Protein AF-A0A4Y2DM38-F1 (afdb_monomer_lite)

Foldseek 3Di:
DDDDDDDDDDDDPPVVVVVVVVVVVVVVVVPPDQQKDKDKDFAACVVQWRADPQGTAGAQGWTFDLVQQWIWGHHHRMIMIMHGHDDDCPPPPPQWDFAAADDHPPRRHRPDIDGDPPPPVDPPPDDDDDDDDDDDDDDDDPPDDDDPPDDDDDDDDDPDPPPDDDDDDDDDPDDDPDDPPDDPPDDDDDDDDDDDDD

Structure (mmCIF, N/CA/C/O backbone):
data_AF-A0A4Y2DM38-F1
#
_entry.id   AF-A0A4Y2DM38-F1
#
loop_
_atom_site.group_PDB
_atom_site.id
_atom_site.type_symbol
_atom_site.label_atom_id
_atom_site.label_alt_id
_atom_site.label_comp_id
_atom_site.label_asym_id
_atom_site.label_entity_id
_atom_site.label_seq_id
_atom_site.pdbx_PDB_ins_code
_atom_site.Cartn_x
_atom_site.Cartn_y
_atom_site.Cartn_z
_atom_site.occupancy
_atom_site.B_iso_or_equiv
_atom_site.auth_seq_id
_atom_site.auth_comp_id
_atom_site.auth_asym_id
_atom_site.auth_atom_id
_atom_site.pdbx_PDB_model_num
ATOM 1 N N . MET A 1 1 ? 13.442 -64.629 -51.679 1.00 47.56 1 MET A N 1
ATOM 2 C CA . MET A 1 1 ? 14.276 -63.441 -51.396 1.00 47.56 1 MET A CA 1
ATOM 3 C C . MET A 1 1 ? 13.342 -62.247 -51.357 1.00 47.56 1 MET A C 1
ATOM 5 O O . MET A 1 1 ? 12.700 -61.986 -52.360 1.00 47.56 1 MET A O 1
ATOM 9 N N . GLY A 1 2 ? 13.168 -61.612 -50.205 1.00 47.94 2 GLY A N 1
ATOM 10 C CA . GLY A 1 2 ? 12.227 -60.503 -50.046 1.00 47.94 2 GLY A CA 1
ATOM 11 C C . GLY A 1 2 ? 12.225 -60.057 -48.596 1.00 47.94 2 GLY A C 1
ATOM 12 O O . GLY A 1 2 ? 11.632 -60.712 -47.747 1.00 47.94 2 GLY A O 1
ATOM 13 N N . SER A 1 3 ? 13.020 -59.029 -48.335 1.00 53.09 3 SER A N 1
ATOM 14 C CA . SER A 1 3 ? 13.429 -58.524 -47.031 1.00 53.09 3 SER A CA 1
ATOM 15 C C . SER A 1 3 ? 12.256 -58.013 -46.191 1.00 53.09 3 SER A C 1
ATOM 17 O O . SER A 1 3 ? 11.428 -57.246 -46.673 1.00 53.09 3 SER A O 1
ATOM 19 N N . GLY A 1 4 ? 12.225 -58.407 -44.916 1.00 49.88 4 GLY A N 1
ATOM 20 C CA . GLY A 1 4 ? 11.349 -57.816 -43.908 1.00 49.88 4 GLY A CA 1
ATOM 21 C C . GLY A 1 4 ? 11.873 -56.451 -43.465 1.00 49.88 4 GLY A C 1
ATOM 22 O O . GLY A 1 4 ? 13.021 -56.336 -43.036 1.00 49.88 4 GLY A O 1
ATOM 23 N N . ALA A 1 5 ? 11.028 -55.426 -43.561 1.00 53.59 5 ALA A N 1
ATOM 24 C CA . ALA A 1 5 ? 11.284 -54.106 -43.002 1.00 53.59 5 ALA A CA 1
ATOM 25 C C . ALA A 1 5 ? 10.907 -54.102 -41.511 1.00 53.59 5 ALA A C 1
ATOM 27 O O . ALA A 1 5 ? 9.747 -54.294 -41.147 1.00 53.59 5 ALA A O 1
ATOM 28 N N . ARG A 1 6 ? 11.906 -53.910 -40.645 1.00 53.25 6 ARG A N 1
ATOM 29 C CA . ARG A 1 6 ? 11.734 -53.612 -39.218 1.00 53.25 6 ARG A CA 1
ATOM 30 C C . ARG A 1 6 ? 11.470 -52.113 -39.075 1.00 53.25 6 ARG A C 1
ATOM 32 O O . ARG A 1 6 ? 12.347 -51.318 -39.388 1.00 53.25 6 ARG A O 1
ATOM 39 N N . GLY A 1 7 ? 10.275 -51.748 -38.616 1.00 53.69 7 GLY A N 1
ATOM 40 C CA . GLY A 1 7 ? 9.963 -50.390 -38.175 1.00 53.69 7 GLY A CA 1
ATOM 41 C C . GLY A 1 7 ? 10.560 -50.137 -36.792 1.00 53.69 7 GLY A C 1
ATOM 42 O O . GLY A 1 7 ? 10.249 -50.852 -35.840 1.00 53.69 7 GLY A O 1
ATOM 43 N N . GLU A 1 8 ? 11.442 -49.149 -36.702 1.00 52.78 8 GLU A N 1
ATOM 44 C CA . GLU A 1 8 ? 12.061 -48.685 -35.463 1.00 52.78 8 GLU A CA 1
ATOM 45 C C . GLU A 1 8 ? 11.090 -47.778 -34.692 1.00 52.78 8 GLU A C 1
ATOM 47 O O . GLU A 1 8 ? 10.598 -46.772 -35.205 1.00 52.78 8 GLU A O 1
ATOM 52 N N . GLY A 1 9 ? 10.800 -48.156 -33.445 1.00 56.97 9 GLY A N 1
ATOM 53 C CA . GLY A 1 9 ? 9.948 -47.406 -32.529 1.00 56.97 9 GLY A CA 1
ATOM 54 C C . GLY A 1 9 ? 10.673 -46.204 -31.928 1.00 56.97 9 GLY A C 1
ATOM 55 O O . GLY A 1 9 ? 11.462 -46.349 -30.997 1.00 56.97 9 GLY A O 1
ATOM 56 N N . HIS A 1 10 ? 10.345 -45.008 -32.410 1.00 55.59 10 HIS A N 1
ATOM 57 C CA . HIS A 1 10 ? 10.673 -43.739 -31.761 1.00 55.59 10 HIS A CA 1
ATOM 58 C C . HIS A 1 10 ? 9.518 -43.318 -30.843 1.00 55.59 10 HIS A C 1
ATOM 60 O O . HIS A 1 10 ? 8.599 -42.632 -31.273 1.00 55.59 10 HIS A O 1
ATOM 66 N N . SER A 1 11 ? 9.533 -43.738 -29.575 1.00 56.84 11 SER A N 1
ATOM 67 C CA . SER A 1 11 ? 8.564 -43.245 -28.579 1.00 56.84 11 SER A CA 1
ATOM 68 C C . SER A 1 11 ? 9.113 -43.327 -27.149 1.00 56.84 11 SER A C 1
ATOM 70 O O . SER A 1 11 ? 8.482 -43.894 -26.262 1.00 56.84 11 SER A O 1
ATOM 72 N N . GLY A 1 12 ? 10.325 -42.808 -26.921 1.00 55.28 12 GLY A N 1
ATOM 73 C CA . GLY A 1 12 ? 10.972 -42.841 -25.596 1.00 55.28 12 GLY A CA 1
ATOM 74 C C . GLY A 1 12 ? 11.586 -41.522 -25.116 1.00 55.28 12 GLY A C 1
ATOM 75 O O . GLY A 1 12 ? 11.862 -41.377 -23.929 1.00 55.28 12 GLY A O 1
ATOM 76 N N . THR A 1 13 ? 11.792 -40.542 -25.996 1.00 56.22 13 THR A N 1
ATOM 77 C CA . THR A 1 13 ? 12.525 -39.304 -25.669 1.00 56.22 13 THR A CA 1
ATOM 78 C C . THR A 1 13 ? 11.635 -38.131 -25.260 1.00 56.22 13 THR A C 1
ATOM 80 O O . THR A 1 13 ? 12.105 -37.236 -24.564 1.00 56.22 13 THR A O 1
ATOM 83 N N . VAL A 1 14 ? 10.342 -38.145 -25.599 1.00 57.03 14 VAL A N 1
ATOM 84 C CA . VAL A 1 14 ? 9.439 -37.003 -25.342 1.00 57.03 14 VAL A CA 1
ATOM 85 C C . VAL A 1 14 ? 9.050 -36.886 -23.858 1.00 57.03 14 VAL A C 1
ATOM 87 O O . VAL A 1 14 ? 8.882 -35.788 -23.336 1.00 57.03 14 VAL A O 1
ATOM 90 N N . MET A 1 15 ? 8.985 -38.008 -23.132 1.00 57.75 15 MET A N 1
ATOM 91 C CA . MET A 1 15 ? 8.491 -38.037 -21.746 1.00 57.75 15 MET A CA 1
ATOM 92 C C . MET A 1 15 ? 9.518 -37.535 -20.711 1.00 57.75 15 MET A C 1
ATOM 94 O O . MET A 1 15 ? 9.141 -37.101 -19.626 1.00 57.75 15 MET A O 1
AT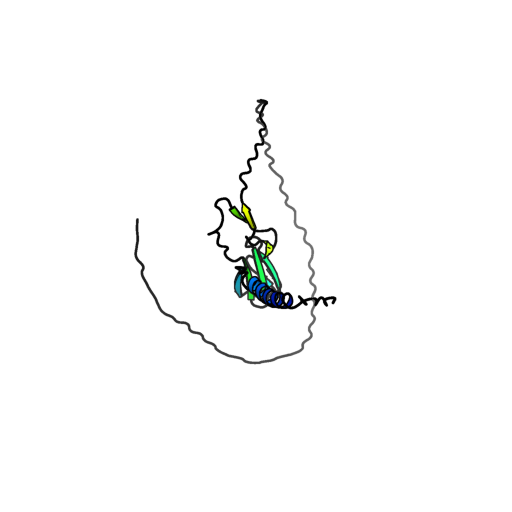OM 98 N N . ARG A 1 16 ? 10.819 -37.532 -21.041 1.00 59.41 16 ARG A N 1
ATOM 99 C CA . ARG A 1 16 ? 11.876 -37.036 -20.135 1.00 59.41 16 ARG A CA 1
ATOM 100 C C . ARG A 1 16 ? 12.027 -35.514 -20.152 1.00 59.41 16 ARG A C 1
ATOM 102 O O . ARG A 1 16 ? 12.409 -34.943 -19.137 1.00 59.41 16 ARG A O 1
ATOM 109 N N . ALA A 1 17 ? 11.694 -34.860 -21.264 1.00 61.81 17 ALA A N 1
ATOM 110 C CA . ALA A 1 17 ? 11.764 -33.403 -21.371 1.00 61.81 17 ALA A CA 1
ATOM 111 C C . ALA A 1 17 ? 10.683 -32.705 -20.522 1.00 61.81 17 ALA A C 1
ATOM 113 O O . ALA A 1 17 ? 10.952 -31.683 -19.894 1.00 61.81 17 ALA A O 1
ATOM 114 N N . TYR A 1 18 ? 9.486 -33.295 -20.432 1.00 70.06 18 TYR A N 1
ATOM 115 C CA . TYR A 1 18 ? 8.371 -32.730 -19.665 1.00 70.06 18 TYR A CA 1
ATOM 116 C C . TYR A 1 18 ? 8.641 -32.680 -18.156 1.00 70.06 18 TYR A C 1
ATOM 118 O O . TYR A 1 18 ? 8.313 -31.690 -17.512 1.00 70.06 18 TYR A O 1
ATOM 126 N N . SER A 1 19 ? 9.298 -33.707 -17.602 1.00 72.75 19 SER A N 1
ATOM 127 C CA . SER A 1 19 ? 9.603 -33.772 -16.165 1.00 72.75 19 SER A CA 1
ATOM 128 C C . SER A 1 19 ? 10.598 -32.703 -15.702 1.00 72.75 19 SER A C 1
ATOM 130 O O . SER A 1 19 ? 10.602 -32.358 -14.523 1.00 72.75 19 SER A O 1
ATOM 132 N N . LEU A 1 20 ? 11.455 -32.199 -16.595 1.00 74.00 20 LEU A N 1
ATOM 133 C CA . LEU A 1 20 ? 12.379 -31.110 -16.273 1.00 74.00 20 LEU A CA 1
ATOM 134 C C . LEU A 1 20 ? 11.668 -29.753 -16.354 1.00 74.00 20 LEU A C 1
ATOM 136 O O . LEU A 1 20 ? 11.805 -28.944 -15.440 1.00 74.00 20 LEU A O 1
ATOM 140 N N . LEU A 1 21 ? 10.827 -29.550 -17.374 1.00 77.81 21 LEU A N 1
ATOM 141 C CA . LEU A 1 21 ? 10.015 -28.337 -17.545 1.00 77.81 21 LEU A CA 1
ATOM 142 C C . LEU A 1 21 ? 9.072 -28.078 -16.361 1.00 77.81 21 LEU A C 1
ATOM 144 O O . LEU A 1 21 ? 8.928 -26.938 -15.921 1.00 77.81 21 LEU A O 1
ATOM 148 N N . THR A 1 22 ? 8.469 -29.129 -15.799 1.00 84.88 22 THR A N 1
ATOM 149 C CA . THR A 1 22 ? 7.569 -29.000 -14.641 1.00 84.88 22 THR A CA 1
ATOM 150 C C . THR A 1 22 ? 8.274 -28.545 -13.367 1.00 84.88 22 THR A C 1
ATOM 152 O O . THR A 1 22 ? 7.614 -28.008 -12.487 1.00 84.88 22 THR A O 1
ATOM 155 N N . ILE A 1 23 ? 9.589 -28.755 -13.246 1.00 82.94 23 ILE A N 1
ATOM 156 C CA . ILE A 1 23 ? 10.364 -28.344 -12.065 1.00 82.94 23 ILE A CA 1
ATOM 157 C C . ILE A 1 23 ? 10.941 -26.941 -12.271 1.00 82.94 23 ILE A C 1
ATOM 159 O O . ILE A 1 23 ? 10.953 -26.142 -11.340 1.00 82.94 23 ILE A O 1
ATOM 163 N N . THR A 1 24 ? 11.379 -26.600 -13.485 1.00 84.62 24 THR A N 1
ATOM 164 C CA . THR A 1 24 ? 12.014 -25.302 -13.760 1.00 84.62 24 THR A CA 1
ATOM 165 C C . THR A 1 24 ? 11.035 -24.132 -13.734 1.00 84.62 24 THR A C 1
ATOM 167 O O . THR A 1 24 ? 11.398 -23.057 -13.272 1.00 84.62 24 THR A O 1
ATOM 170 N N . ILE A 1 25 ? 9.795 -24.324 -14.197 1.00 85.25 25 ILE A N 1
ATOM 171 C CA . ILE A 1 25 ? 8.774 -23.264 -14.222 1.00 85.25 25 ILE A CA 1
ATOM 172 C C . ILE A 1 25 ? 8.425 -22.756 -12.806 1.00 85.25 25 ILE A C 1
ATOM 174 O O . ILE A 1 25 ? 8.556 -21.556 -12.578 1.00 85.25 25 ILE A O 1
ATOM 178 N N . PRO A 1 26 ? 8.038 -23.596 -11.823 1.00 82.69 26 PRO A N 1
ATOM 179 C CA . PRO A 1 26 ? 7.751 -23.109 -10.472 1.00 82.69 26 PRO A CA 1
ATOM 180 C C . PRO A 1 26 ? 8.995 -22.536 -9.784 1.00 82.69 26 PRO A C 1
ATOM 182 O O . PRO A 1 26 ? 8.878 -21.556 -9.052 1.00 82.69 26 PRO A O 1
ATOM 185 N N . LEU A 1 27 ? 10.188 -23.083 -10.060 1.00 82.25 27 LEU A N 1
ATOM 186 C CA . LEU A 1 27 ? 11.441 -22.525 -9.545 1.00 82.25 27 LEU A CA 1
ATOM 187 C C . LEU A 1 27 ? 11.694 -21.102 -10.068 1.00 82.25 27 LEU A C 1
ATOM 189 O O . LEU A 1 27 ? 12.191 -20.268 -9.321 1.00 82.25 27 LEU A O 1
ATOM 193 N N . LEU A 1 28 ? 11.317 -20.812 -11.319 1.00 82.31 28 LEU A N 1
ATOM 194 C CA . LEU A 1 28 ? 11.407 -19.478 -11.914 1.00 82.31 28 LEU A CA 1
ATOM 195 C C . LEU A 1 28 ? 10.416 -18.499 -11.262 1.00 82.31 28 LEU A C 1
ATOM 197 O O . LEU A 1 28 ? 10.804 -17.388 -10.907 1.00 82.31 28 LEU A O 1
ATOM 201 N N . TYR A 1 29 ? 9.169 -18.918 -11.025 1.00 78.31 29 TYR A N 1
ATOM 202 C CA . TYR A 1 29 ? 8.165 -18.075 -10.358 1.00 78.31 29 TYR A CA 1
ATOM 203 C C . TYR A 1 29 ? 8.547 -17.710 -8.917 1.00 78.31 29 TYR A C 1
ATOM 205 O O . TYR A 1 29 ? 8.238 -16.610 -8.469 1.00 78.31 29 TYR A O 1
ATOM 213 N N . LEU A 1 30 ? 9.276 -18.582 -8.213 1.00 71.69 30 LEU A N 1
ATOM 214 C CA . LEU A 1 30 ? 9.784 -18.306 -6.862 1.00 71.69 30 LEU A CA 1
ATOM 215 C C . LEU A 1 30 ? 10.861 -17.208 -6.818 1.00 71.69 30 LEU A C 1
ATOM 217 O O . LEU A 1 30 ? 11.185 -16.722 -5.738 1.00 71.69 30 LEU A O 1
ATOM 221 N N . THR A 1 31 ? 11.427 -16.816 -7.964 1.00 65.00 31 THR A N 1
ATOM 222 C CA . THR A 1 31 ? 12.464 -15.772 -8.031 1.00 65.00 31 THR A CA 1
ATOM 223 C C . THR A 1 31 ? 11.932 -14.375 -8.337 1.00 65.00 31 THR A C 1
ATOM 225 O O . THR A 1 31 ? 12.702 -13.418 -8.269 1.00 65.00 31 THR A O 1
ATOM 228 N N . LEU A 1 32 ? 10.632 -14.226 -8.617 1.00 62.94 32 LEU A N 1
ATOM 229 C CA . LEU A 1 32 ? 10.007 -12.914 -8.774 1.00 62.94 32 LEU A CA 1
ATOM 230 C C . LEU A 1 32 ? 9.908 -12.243 -7.400 1.00 62.94 32 LEU A C 1
ATOM 232 O O . LEU A 1 32 ? 8.961 -12.454 -6.646 1.00 62.94 32 LEU A O 1
ATOM 236 N N . ARG A 1 33 ? 10.927 -11.451 -7.058 1.00 59.22 33 ARG A N 1
ATOM 237 C CA . ARG A 1 33 ? 10.915 -10.611 -5.863 1.00 59.22 33 ARG A CA 1
ATOM 238 C C . ARG A 1 33 ? 10.024 -9.408 -6.130 1.00 59.22 33 ARG A C 1
ATOM 240 O O . ARG A 1 33 ? 10.430 -8.468 -6.803 1.00 59.22 33 ARG A O 1
ATOM 247 N N . THR A 1 34 ? 8.808 -9.434 -5.600 1.00 64.12 34 THR A N 1
ATOM 248 C CA . THR A 1 34 ? 8.069 -8.195 -5.372 1.00 64.12 34 THR A CA 1
ATOM 249 C C . THR A 1 34 ? 8.693 -7.543 -4.147 1.00 64.12 34 THR A C 1
ATOM 251 O O . THR A 1 34 ? 8.473 -8.000 -3.024 1.00 64.12 34 THR A O 1
ATOM 254 N N . GLU A 1 35 ? 9.527 -6.529 -4.361 1.00 75.00 35 GLU A N 1
ATOM 255 C CA . GLU A 1 35 ? 9.951 -5.635 -3.286 1.00 75.00 35 GLU A CA 1
ATOM 256 C C . GLU A 1 35 ? 8.656 -5.022 -2.724 1.00 75.00 35 GLU A C 1
ATOM 258 O O . GLU A 1 35 ? 7.940 -4.309 -3.425 1.00 75.00 35 GLU A O 1
ATOM 263 N N . ALA A 1 36 ? 8.295 -5.379 -1.496 1.00 89.38 36 ALA A N 1
ATOM 264 C CA . ALA A 1 36 ? 7.152 -4.857 -0.757 1.00 89.38 36 ALA A CA 1
ATOM 265 C C . ALA A 1 36 ? 7.607 -4.661 0.686 1.00 89.38 36 ALA A C 1
ATOM 267 O O . ALA A 1 36 ? 8.380 -5.476 1.198 1.00 89.38 36 ALA A O 1
ATOM 268 N N . TYR A 1 37 ? 7.151 -3.595 1.336 1.00 93.00 37 TYR A N 1
ATOM 269 C CA . TYR A 1 37 ? 7.386 -3.417 2.766 1.00 93.00 37 TYR A CA 1
ATOM 270 C C . TYR A 1 37 ? 6.111 -3.680 3.550 1.00 93.00 37 TYR A C 1
ATOM 272 O O . TYR A 1 37 ? 4.997 -3.480 3.062 1.00 93.00 37 TYR A O 1
ATOM 280 N N . GLU A 1 38 ? 6.305 -4.113 4.789 1.00 95.44 38 GLU A N 1
ATOM 281 C CA . GLU A 1 38 ? 5.252 -4.237 5.781 1.00 95.44 38 GLU A CA 1
ATOM 282 C C . GLU A 1 38 ? 5.694 -3.495 7.043 1.00 95.44 38 GLU A C 1
ATOM 284 O O . GLU A 1 38 ? 6.790 -3.725 7.555 1.00 95.44 38 GLU A O 1
ATOM 289 N N . ALA A 1 39 ? 4.841 -2.604 7.534 1.00 95.94 39 ALA A N 1
ATOM 290 C CA . ALA A 1 39 ? 5.008 -1.917 8.806 1.00 95.94 39 ALA A CA 1
ATOM 291 C C . ALA A 1 39 ? 3.811 -2.228 9.708 1.00 95.94 39 ALA A C 1
ATOM 293 O O . ALA A 1 39 ? 2.702 -2.478 9.235 1.00 95.94 39 ALA A O 1
ATOM 294 N N . ARG A 1 40 ? 4.027 -2.228 11.022 1.00 97.62 40 ARG A N 1
ATOM 295 C CA . ARG A 1 40 ? 2.978 -2.471 12.018 1.00 97.62 40 ARG A CA 1
ATOM 296 C C . ARG A 1 40 ? 3.052 -1.406 13.095 1.00 97.62 40 ARG A C 1
ATOM 298 O O . ARG A 1 40 ? 4.149 -0.992 13.464 1.00 97.62 40 ARG A O 1
ATOM 305 N N . GLY A 1 41 ? 1.895 -1.001 13.594 1.00 97.31 41 GLY A N 1
ATOM 306 C CA . GLY A 1 41 ? 1.776 -0.060 14.700 1.00 97.31 41 GLY A CA 1
ATOM 307 C C . GLY A 1 41 ? 0.630 -0.447 15.622 1.00 97.31 41 GLY A C 1
ATOM 308 O O . GLY A 1 41 ? -0.251 -1.220 15.243 1.00 97.31 41 GLY A O 1
ATOM 309 N N . TYR A 1 42 ? 0.671 0.082 16.839 1.00 98.00 42 TYR A N 1
ATOM 310 C CA . TYR A 1 42 ? -0.427 -0.015 17.795 1.00 98.00 42 TYR A CA 1
ATOM 311 C C . TYR A 1 42 ? -1.347 1.191 17.627 1.00 98.00 42 TYR A C 1
ATOM 313 O O . TYR A 1 42 ? -0.880 2.281 17.299 1.00 98.00 42 TYR A O 1
ATOM 321 N N . THR A 1 43 ? -2.640 0.988 17.837 1.00 97.50 43 THR A N 1
ATOM 322 C CA . THR A 1 43 ? -3.637 2.062 17.833 1.00 97.50 43 THR A CA 1
ATOM 323 C C . THR A 1 43 ? -4.743 1.725 18.824 1.00 97.50 43 THR A C 1
ATOM 325 O O . THR A 1 43 ? -4.970 0.547 19.106 1.00 97.50 43 THR A O 1
ATOM 328 N N . ASP A 1 44 ? -5.377 2.744 19.396 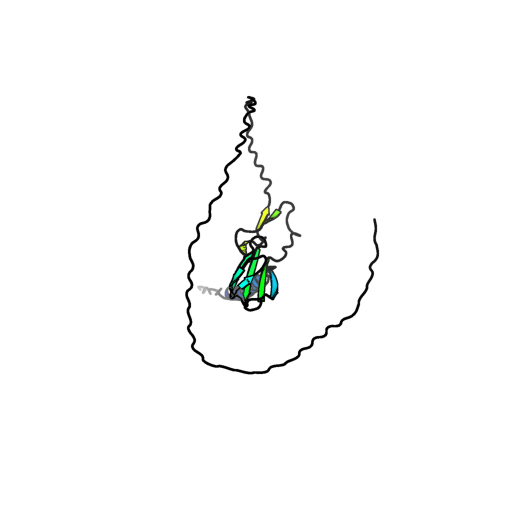1.00 97.88 44 ASP A N 1
ATOM 329 C CA . ASP A 1 44 ? -6.533 2.550 20.267 1.00 97.88 44 ASP A CA 1
ATOM 330 C C . ASP A 1 44 ? -7.750 2.253 19.392 1.00 97.88 44 ASP A C 1
ATOM 332 O O . ASP A 1 44 ? -8.117 3.065 18.551 1.00 97.88 44 ASP A O 1
ATOM 336 N N . THR A 1 45 ? -8.333 1.070 19.571 1.00 98.12 45 THR A N 1
ATOM 337 C CA . THR A 1 45 ? -9.519 0.609 18.840 1.00 98.12 45 THR A CA 1
ATOM 338 C C . THR A 1 45 ? -10.724 0.441 19.760 1.00 98.12 45 THR A C 1
ATOM 340 O O . THR A 1 45 ? -11.651 -0.305 19.437 1.00 98.12 45 THR A O 1
ATOM 343 N N . SER A 1 46 ? -10.714 1.082 20.935 1.00 98.31 46 SER A N 1
ATOM 344 C CA . SER A 1 46 ? -11.816 1.022 21.905 1.00 98.31 46 SER A CA 1
ATOM 345 C C . SER A 1 46 ? -13.139 1.569 21.355 1.00 98.31 46 SER A C 1
ATOM 347 O O . SER A 1 46 ? -14.211 1.172 21.814 1.00 98.31 46 SER A O 1
ATOM 349 N N . ASP A 1 47 ? -13.075 2.417 20.330 1.00 97.94 47 ASP A N 1
ATOM 350 C CA . ASP A 1 47 ? -14.206 2.950 19.570 1.00 97.94 47 ASP A CA 1
ATOM 351 C C . ASP A 1 47 ? -14.632 2.065 18.377 1.00 97.94 47 ASP A C 1
ATOM 353 O O . ASP A 1 47 ? -15.657 2.322 17.741 1.00 97.94 47 ASP A O 1
ATOM 357 N N . GLY A 1 48 ? -13.877 1.001 18.088 1.00 98.44 48 GLY A N 1
ATOM 358 C CA . GLY A 1 48 ? -14.093 0.097 16.962 1.00 98.44 48 GLY A CA 1
ATOM 359 C C . GLY A 1 48 ? -13.388 0.493 15.660 1.00 98.44 48 GLY A C 1
ATOM 360 O O . GLY A 1 48 ? -13.683 -0.121 14.627 1.00 98.44 48 GLY A O 1
ATOM 361 N N . TYR A 1 49 ? -12.458 1.456 15.678 1.00 98.56 49 TYR A N 1
ATOM 362 C CA . TYR A 1 49 ? -11.764 1.949 14.485 1.00 98.56 49 TYR A CA 1
ATOM 363 C C . TYR A 1 49 ? -10.244 2.068 14.669 1.00 98.56 49 TYR A C 1
ATOM 365 O O . TYR A 1 49 ? -9.731 2.179 15.771 1.00 98.56 49 TYR A O 1
ATOM 373 N N . CYS A 1 50 ? -9.507 2.046 13.559 1.00 98.31 50 CYS A N 1
ATOM 374 C CA . CYS A 1 50 ? -8.128 2.511 13.477 1.00 98.31 50 CYS A CA 1
ATOM 375 C C . CYS A 1 50 ? -8.117 3.888 12.813 1.00 98.31 50 CYS A C 1
ATOM 377 O O . CYS A 1 50 ? -8.579 4.013 11.674 1.00 98.31 50 CYS A O 1
ATOM 379 N N . GLU A 1 51 ? -7.545 4.883 13.484 1.00 97.00 51 GLU A N 1
ATOM 380 C CA . GLU A 1 51 ? -7.347 6.228 12.940 1.00 97.00 51 GLU A CA 1
ATOM 381 C C . GLU A 1 51 ? -5.877 6.489 12.587 1.00 97.00 51 GLU A C 1
ATOM 383 O O . GLU A 1 51 ? -4.959 6.056 13.290 1.00 97.00 51 GLU A O 1
ATOM 388 N N . GLY A 1 52 ? -5.647 7.213 11.491 1.00 93.25 52 GLY A N 1
ATOM 389 C CA . GLY A 1 52 ? -4.313 7.621 11.058 1.00 93.25 52 GLY A CA 1
ATOM 390 C C . GLY A 1 52 ? -4.330 8.594 9.880 1.00 93.25 52 GLY A C 1
ATOM 391 O O . GLY A 1 52 ? -5.367 9.128 9.494 1.00 93.25 52 GLY A O 1
ATOM 392 N N . ASP A 1 53 ? -3.165 8.789 9.261 1.00 93.06 53 ASP A N 1
ATOM 393 C CA . ASP A 1 53 ? -2.981 9.562 8.021 1.00 93.06 53 ASP A CA 1
ATOM 394 C C . ASP A 1 53 ? -3.706 8.947 6.806 1.00 93.06 53 ASP A C 1
ATOM 396 O O . ASP A 1 53 ? -3.896 9.599 5.785 1.00 93.06 53 ASP A O 1
ATOM 400 N N . TYR A 1 54 ? -4.152 7.699 6.937 1.00 93.19 54 TYR A N 1
ATOM 401 C CA . TYR A 1 54 ? -4.992 6.963 5.992 1.00 93.19 54 TYR A CA 1
ATOM 402 C C . TYR A 1 54 ? -6.506 7.102 6.260 1.00 93.19 54 TYR A C 1
ATOM 404 O O . TYR A 1 54 ? -7.307 6.425 5.612 1.00 93.19 54 TYR A O 1
ATOM 412 N N . GLY A 1 55 ? -6.912 7.947 7.213 1.00 95.56 55 GLY A N 1
ATOM 413 C CA . GLY A 1 55 ? -8.303 8.117 7.634 1.00 95.56 55 GLY A CA 1
ATOM 414 C C . GLY A 1 55 ? -8.753 7.092 8.679 1.00 95.56 55 GLY A C 1
ATOM 415 O O . GLY A 1 55 ? -7.936 6.513 9.394 1.00 95.56 55 GLY A O 1
ATOM 416 N N . THR A 1 56 ? -10.067 6.882 8.772 1.00 97.94 56 THR A N 1
ATOM 417 C CA . THR A 1 56 ? -10.703 6.012 9.774 1.00 97.94 56 THR A CA 1
ATOM 418 C C . THR A 1 56 ? -11.127 4.685 9.140 1.00 97.94 56 THR A C 1
ATOM 420 O O . THR A 1 56 ? -11.890 4.666 8.172 1.00 97.94 56 THR A O 1
ATOM 423 N N . ILE A 1 57 ? -10.653 3.561 9.683 1.00 98.38 57 ILE A N 1
ATOM 424 C CA . ILE A 1 57 ? -10.936 2.208 9.174 1.00 98.38 57 ILE A CA 1
ATOM 425 C C . ILE A 1 57 ? -11.589 1.383 10.287 1.00 98.38 57 ILE A C 1
ATOM 427 O O . ILE A 1 57 ? -11.009 1.295 11.362 1.00 98.38 57 ILE A O 1
ATOM 431 N N . PRO A 1 58 ? -12.741 0.724 10.072 1.00 98.50 58 PRO A N 1
ATOM 432 C CA . PRO A 1 58 ? -13.329 -0.137 11.099 1.00 98.50 58 PRO A CA 1
ATOM 433 C C . PRO A 1 58 ? -12.430 -1.344 11.403 1.00 98.50 58 PRO A C 1
ATOM 435 O O . PRO A 1 58 ? -11.767 -1.873 10.505 1.00 98.50 58 PRO A O 1
ATOM 438 N N . VAL A 1 59 ? -12.441 -1.831 12.645 1.00 98.56 59 VAL A N 1
ATOM 439 C CA . VAL A 1 59 ? -11.713 -3.049 13.046 1.00 98.56 59 VAL A CA 1
ATOM 440 C C . VAL A 1 59 ? -12.125 -4.243 12.178 1.00 98.56 59 VAL A C 1
ATOM 442 O O . VAL A 1 59 ? -13.305 -4.513 11.960 1.00 98.56 59 VAL A O 1
ATOM 445 N N . GLY A 1 60 ? -11.131 -4.965 11.648 1.00 98.31 60 GLY A N 1
ATOM 446 C CA . GLY A 1 60 ? -11.315 -6.036 10.662 1.00 98.31 60 GLY A CA 1
ATOM 447 C C . GLY A 1 60 ? -11.433 -5.541 9.214 1.00 98.31 60 GLY A C 1
ATOM 448 O O . GLY A 1 60 ? -11.457 -6.355 8.288 1.00 98.31 60 GLY A O 1
ATOM 449 N N . GLY A 1 61 ? -11.490 -4.225 9.011 1.00 98.25 61 GLY A N 1
ATOM 450 C CA . GLY A 1 61 ? -11.558 -3.567 7.715 1.00 98.25 61 GLY A CA 1
ATOM 451 C C . GLY A 1 61 ? -10.205 -3.404 7.023 1.00 98.25 61 GLY A C 1
ATOM 452 O O . GLY A 1 61 ? -9.134 -3.737 7.539 1.00 98.25 61 GLY A O 1
ATOM 453 N N . THR A 1 62 ? -10.267 -2.884 5.799 1.00 98.25 62 THR A N 1
ATOM 454 C CA . THR A 1 62 ? -9.103 -2.534 4.979 1.00 98.25 62 THR A CA 1
ATOM 455 C C . THR A 1 62 ? -9.295 -1.131 4.421 1.00 98.25 62 THR A C 1
ATOM 457 O O . THR A 1 62 ? -10.349 -0.842 3.860 1.00 98.25 62 THR A O 1
ATOM 460 N N . GLY A 1 63 ? -8.279 -0.287 4.568 1.00 97.56 63 GLY A N 1
ATOM 461 C CA . GLY A 1 63 ? -8.204 1.038 3.959 1.00 97.56 63 GLY A CA 1
ATOM 462 C C . GLY A 1 63 ? -7.034 1.142 2.987 1.00 97.56 63 GLY A C 1
ATOM 463 O O . GLY A 1 63 ? -6.179 0.252 2.918 1.00 97.56 63 GLY A O 1
ATOM 464 N N . TYR A 1 64 ? -7.003 2.238 2.237 1.00 97.38 64 TYR A N 1
ATOM 465 C CA . TYR A 1 64 ? -5.989 2.506 1.225 1.00 97.38 64 TYR A CA 1
ATOM 466 C C . TYR A 1 64 ? -5.534 3.957 1.316 1.00 97.38 64 TYR A C 1
ATOM 468 O O . TYR A 1 64 ? -6.358 4.854 1.475 1.00 97.38 64 TYR A O 1
ATOM 476 N N . ASN A 1 65 ? -4.226 4.171 1.203 1.00 96.06 65 ASN A N 1
ATOM 477 C CA . ASN A 1 65 ? -3.642 5.490 1.006 1.00 96.06 65 ASN A CA 1
ATOM 478 C C . ASN A 1 65 ? -3.054 5.520 -0.407 1.00 96.06 65 ASN A C 1
ATOM 480 O O . ASN A 1 65 ? -1.970 4.987 -0.643 1.00 96.06 65 ASN A O 1
ATOM 484 N N . ASP A 1 66 ? -3.795 6.095 -1.352 1.00 94.19 66 ASP A N 1
ATOM 485 C CA . ASP A 1 66 ? -3.426 6.083 -2.772 1.00 94.19 66 ASP A CA 1
ATOM 486 C C . ASP A 1 66 ? -2.256 7.015 -3.085 1.00 94.19 66 ASP A C 1
ATOM 488 O O . ASP A 1 66 ? -1.467 6.725 -3.982 1.00 94.19 66 ASP A O 1
ATOM 492 N N . GLU A 1 67 ? -2.084 8.082 -2.301 1.00 92.19 67 GLU A N 1
ATOM 493 C CA . GLU A 1 67 ? -0.939 8.989 -2.426 1.00 92.19 67 GLU A CA 1
ATOM 494 C C . GLU A 1 67 ? 0.375 8.261 -2.123 1.00 92.19 67 GLU A C 1
ATOM 496 O O . GLU A 1 67 ? 1.376 8.436 -2.821 1.00 92.19 67 GLU A O 1
ATOM 501 N N . ARG A 1 68 ? 0.362 7.399 -1.100 1.00 93.31 68 ARG A N 1
ATOM 502 C CA . ARG A 1 68 ? 1.513 6.579 -0.693 1.00 93.31 68 ARG A CA 1
ATOM 503 C C . ARG A 1 68 ? 1.525 5.190 -1.332 1.00 93.31 68 ARG A C 1
ATOM 505 O O . ARG A 1 68 ? 2.496 4.454 -1.170 1.00 93.31 68 ARG A O 1
ATOM 512 N N . CYS A 1 69 ? 0.479 4.840 -2.076 1.00 94.88 69 CYS A N 1
ATOM 513 C CA . CYS A 1 69 ? 0.228 3.504 -2.602 1.00 94.88 69 CYS A CA 1
ATOM 514 C C . CYS A 1 69 ? 0.347 2.402 -1.529 1.00 94.88 69 CYS A C 1
ATOM 516 O O . CYS A 1 69 ? 1.071 1.414 -1.681 1.00 94.88 69 CYS A O 1
ATOM 518 N N . GLU A 1 70 ? -0.372 2.582 -0.423 1.00 96.81 70 GLU A N 1
ATOM 519 C CA . GLU A 1 70 ? -0.373 1.673 0.723 1.00 96.81 70 GLU A CA 1
ATOM 520 C C . GLU A 1 70 ? -1.748 1.031 0.936 1.00 96.81 70 GLU A C 1
ATOM 522 O O . GLU A 1 70 ? -2.794 1.634 0.692 1.00 96.81 70 GLU A O 1
ATOM 527 N N . ARG A 1 71 ? -1.743 -0.201 1.450 1.00 97.75 71 ARG A N 1
ATOM 528 C CA . ARG A 1 71 ? -2.910 -0.893 2.001 1.00 97.75 71 ARG A CA 1
ATOM 529 C C . ARG A 1 71 ? -2.770 -1.004 3.512 1.00 97.75 71 ARG A C 1
ATOM 531 O O . ARG A 1 71 ? -1.753 -1.495 3.997 1.00 97.75 71 ARG A O 1
ATOM 538 N N . ILE A 1 72 ? -3.820 -0.642 4.240 1.00 98.38 72 ILE A N 1
ATOM 539 C CA . ILE A 1 72 ? -3.857 -0.673 5.699 1.00 98.38 72 ILE A CA 1
ATOM 540 C C . ILE A 1 72 ? -4.887 -1.703 6.151 1.00 98.38 72 ILE A C 1
ATOM 542 O O . ILE A 1 72 ? -6.044 -1.665 5.739 1.00 98.38 72 ILE A O 1
ATOM 546 N N . LEU A 1 73 ? -4.466 -2.637 6.996 1.00 98.38 73 LEU A N 1
ATOM 547 C CA . LEU A 1 73 ? -5.318 -3.641 7.625 1.00 98.38 73 LEU A CA 1
ATOM 548 C C . LEU A 1 73 ? -5.519 -3.253 9.088 1.00 98.38 73 LEU A C 1
ATOM 550 O O . LEU A 1 73 ? -4.552 -3.256 9.853 1.00 98.38 73 LEU A O 1
ATOM 554 N N . CYS A 1 74 ? -6.758 -2.949 9.467 1.00 98.62 74 CYS A N 1
ATOM 555 C CA . CYS A 1 74 ? -7.108 -2.613 10.844 1.00 98.62 74 CYS A CA 1
ATOM 556 C C . CYS A 1 74 ? -7.482 -3.879 11.622 1.00 98.62 74 CYS A C 1
ATOM 558 O O . CYS A 1 74 ? -8.307 -4.680 11.175 1.00 98.62 74 CYS A O 1
ATOM 560 N N . ARG A 1 75 ? -6.870 -4.082 12.787 1.00 98.31 75 ARG A N 1
ATOM 561 C CA . ARG A 1 75 ? -7.161 -5.174 13.723 1.00 98.31 75 ARG A CA 1
ATOM 562 C C . ARG A 1 75 ? -7.312 -4.594 15.126 1.00 98.31 75 ARG A C 1
ATOM 564 O O . ARG A 1 75 ? -6.926 -3.463 15.377 1.00 98.31 75 ARG A O 1
ATOM 571 N N . ASP A 1 76 ? -7.867 -5.384 16.031 1.00 98.31 76 ASP A N 1
ATOM 572 C CA . ASP A 1 76 ? -8.029 -4.975 17.426 1.00 98.31 76 ASP A CA 1
ATOM 573 C C . ASP A 1 76 ? -6.662 -4.644 18.062 1.00 98.31 76 ASP A C 1
ATOM 575 O O . ASP A 1 76 ? -5.740 -5.467 18.021 1.00 98.31 76 ASP A O 1
ATOM 579 N N . GLY A 1 77 ? -6.514 -3.412 18.553 1.00 97.88 77 GLY A N 1
ATOM 580 C CA . GLY A 1 77 ? -5.307 -2.850 19.165 1.00 97.88 77 GLY A CA 1
ATOM 581 C C . GLY A 1 77 ? -4.129 -2.569 18.223 1.00 97.88 77 GLY A C 1
ATOM 582 O O . GLY A 1 77 ? -3.068 -2.138 18.683 1.00 97.88 77 GLY A O 1
ATOM 583 N N . MET A 1 78 ? -4.244 -2.834 16.914 1.00 98.00 78 MET A N 1
ATOM 584 C CA . MET A 1 78 ? -3.115 -2.693 15.986 1.00 98.00 78 MET A CA 1
ATOM 585 C C . MET A 1 78 ? -3.521 -2.506 14.522 1.00 98.00 78 MET A C 1
ATOM 587 O O . MET A 1 78 ? -4.529 -3.023 14.050 1.00 98.00 78 MET A O 1
ATOM 591 N N . TYR A 1 79 ? -2.645 -1.886 13.740 1.00 98.31 79 TYR A N 1
ATOM 592 C CA . TYR A 1 79 ? -2.778 -1.811 12.287 1.00 98.31 79 TYR A CA 1
ATOM 593 C C . TYR A 1 79 ? -1.532 -2.357 11.583 1.00 98.31 79 TYR A C 1
ATOM 595 O O . TYR A 1 79 ? -0.427 -2.402 12.130 1.00 98.31 79 TYR A O 1
ATOM 603 N N . THR A 1 80 ? -1.712 -2.819 10.347 1.00 98.38 80 THR A N 1
ATOM 604 C CA . THR A 1 80 ? -0.627 -3.272 9.464 1.00 98.38 80 THR A CA 1
ATOM 605 C C . THR A 1 80 ? -0.685 -2.499 8.157 1.00 98.38 80 THR A C 1
ATOM 607 O O . THR A 1 80 ? -1.709 -2.526 7.485 1.00 98.38 80 THR A O 1
ATOM 610 N N . ILE A 1 81 ? 0.410 -1.842 7.789 1.00 97.88 81 ILE A N 1
ATOM 611 C CA . ILE A 1 81 ? 0.579 -1.122 6.527 1.00 97.88 81 ILE A CA 1
ATOM 612 C C . ILE A 1 81 ? 1.409 -1.989 5.588 1.00 97.88 81 ILE A C 1
ATOM 614 O O . ILE A 1 81 ? 2.454 -2.507 5.977 1.00 97.88 81 ILE A O 1
ATOM 618 N N . GLN A 1 82 ? 0.960 -2.130 4.349 1.00 97.25 82 GLN A N 1
ATOM 619 C CA . GLN A 1 82 ? 1.675 -2.811 3.278 1.00 97.25 82 GLN A CA 1
ATOM 620 C C . GLN A 1 82 ? 1.818 -1.863 2.098 1.00 97.25 82 GLN A C 1
ATOM 622 O O . GLN A 1 82 ? 0.826 -1.292 1.652 1.00 97.25 82 GLN A O 1
ATOM 627 N N . GLY A 1 83 ? 3.034 -1.708 1.588 1.00 95.44 83 GLY A N 1
ATOM 628 C CA . GLY A 1 83 ? 3.312 -0.798 0.481 1.00 95.44 83 GLY A CA 1
ATOM 629 C C . GLY A 1 83 ? 4.310 -1.362 -0.521 1.00 95.44 83 GLY A C 1
ATOM 630 O O . GLY A 1 83 ? 4.809 -2.487 -0.392 1.00 95.44 83 GLY A O 1
ATOM 631 N N . CYS A 1 84 ? 4.562 -0.583 -1.568 1.00 92.25 84 CYS A N 1
ATOM 632 C CA . CYS A 1 84 ? 5.494 -0.938 -2.634 1.00 92.25 84 CYS A CA 1
ATOM 633 C C . CYS A 1 84 ? 6.940 -0.794 -2.149 1.00 92.25 84 CYS A C 1
ATOM 635 O O . CYS A 1 84 ? 7.303 0.213 -1.549 1.00 92.25 84 CYS A O 1
ATOM 637 N N . GLY A 1 85 ? 7.790 -1.775 -2.422 1.00 87.31 85 GLY A N 1
ATOM 638 C CA . GLY A 1 85 ? 9.210 -1.691 -2.105 1.00 87.31 85 GLY A CA 1
ATOM 639 C C . GLY A 1 85 ? 9.984 -0.811 -3.083 1.00 87.31 85 GLY A C 1
ATOM 640 O O . GLY A 1 85 ? 9.456 -0.318 -4.084 1.00 87.31 85 GLY A O 1
ATOM 641 N N . VAL A 1 86 ? 11.260 -0.601 -2.768 1.00 78.19 86 VAL A N 1
ATOM 642 C CA . VAL A 1 86 ? 12.143 0.257 -3.559 1.00 78.19 86 VAL A CA 1
ATOM 643 C C . VAL A 1 86 ? 12.537 -0.477 -4.836 1.00 78.19 86 VAL A C 1
ATOM 645 O O . VAL A 1 86 ? 13.156 -1.536 -4.791 1.00 78.19 86 VAL A O 1
ATOM 648 N N . VAL A 1 87 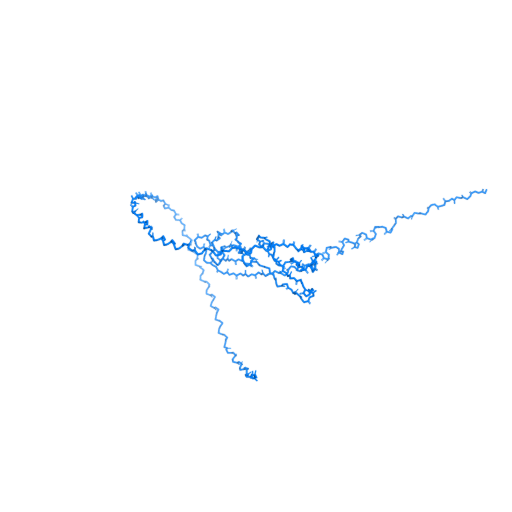? 12.203 0.099 -5.989 1.00 76.69 87 VAL A N 1
ATOM 649 C CA . VAL A 1 87 ? 12.641 -0.427 -7.285 1.00 76.69 87 VAL A CA 1
ATOM 650 C C . VAL A 1 87 ? 13.951 0.257 -7.671 1.00 76.69 87 VAL A C 1
ATOM 652 O O . VAL A 1 87 ? 14.026 1.484 -7.725 1.00 76.69 87 VAL A O 1
ATOM 655 N N . SER A 1 88 ? 14.996 -0.534 -7.924 1.00 71.06 88 SER A N 1
ATOM 656 C CA . SER A 1 88 ? 16.272 -0.019 -8.430 1.00 71.06 88 SER A CA 1
ATOM 657 C C . SER A 1 88 ? 16.162 0.312 -9.920 1.00 71.06 88 SER A C 1
ATOM 659 O O . SER A 1 88 ? 15.721 -0.520 -10.708 1.00 71.06 88 SER A O 1
ATOM 661 N N . ILE A 1 89 ? 16.609 1.510 -10.299 1.00 73.94 89 ILE A N 1
ATOM 662 C CA . ILE A 1 89 ? 16.679 1.999 -11.689 1.00 73.94 89 ILE A CA 1
ATOM 663 C C . ILE A 1 89 ? 18.080 1.854 -12.302 1.00 73.94 89 ILE A C 1
ATOM 665 O O . ILE A 1 89 ? 18.350 2.422 -13.354 1.00 73.94 89 ILE A O 1
ATOM 669 N N . ALA A 1 90 ? 18.991 1.122 -11.651 1.00 74.50 90 ALA A N 1
ATOM 670 C CA . ALA A 1 90 ? 20.400 1.058 -12.056 1.00 74.50 90 ALA A CA 1
ATOM 671 C C . ALA A 1 90 ? 20.619 0.555 -13.498 1.00 74.50 90 ALA A C 1
ATOM 673 O O . ALA A 1 90 ? 21.586 0.959 -14.137 1.00 74.50 90 ALA A O 1
ATOM 674 N N . ASP A 1 91 ? 19.712 -0.282 -14.006 1.00 75.31 91 ASP A N 1
ATOM 675 C CA . ASP A 1 91 ? 19.779 -0.869 -15.351 1.00 75.31 91 ASP A CA 1
ATOM 676 C C . ASP A 1 91 ? 18.779 -0.229 -16.341 1.00 75.31 91 ASP A C 1
ATOM 678 O O . ASP A 1 91 ? 18.520 -0.778 -17.413 1.00 75.31 91 ASP A O 1
ATOM 682 N N . MET A 1 92 ? 18.170 0.907 -15.984 1.00 79.19 92 MET A N 1
ATOM 683 C CA . MET A 1 92 ? 17.156 1.576 -16.802 1.00 79.19 92 MET A CA 1
ATOM 684 C C . MET A 1 92 ? 17.811 2.487 -17.860 1.00 79.19 92 MET A C 1
ATOM 686 O O . MET A 1 92 ? 18.789 3.168 -17.542 1.00 79.19 92 MET A O 1
ATOM 690 N N . PRO A 1 93 ? 17.310 2.525 -19.113 1.00 82.56 93 PRO A N 1
ATOM 691 C CA . PRO A 1 93 ? 17.802 3.471 -20.116 1.00 82.56 93 PRO A CA 1
ATOM 692 C C . PRO A 1 93 ? 17.621 4.931 -19.655 1.00 82.56 93 PRO A C 1
ATOM 694 O O . PRO A 1 93 ? 16.696 5.200 -18.885 1.00 82.56 93 PRO A O 1
ATOM 697 N N . PRO A 1 94 ? 18.472 5.868 -20.119 1.00 81.81 94 PRO A N 1
ATOM 698 C CA . PRO A 1 94 ? 18.488 7.254 -19.637 1.00 81.81 94 PRO A CA 1
ATOM 699 C C . PRO A 1 94 ? 17.167 8.010 -19.850 1.00 81.81 94 PRO A C 1
ATOM 701 O O . PRO A 1 94 ? 16.852 8.890 -19.054 1.00 81.81 94 PRO A O 1
ATOM 704 N N . ASP A 1 95 ? 16.373 7.610 -20.845 1.00 86.38 95 ASP A N 1
ATOM 705 C CA . ASP A 1 95 ? 15.123 8.281 -21.236 1.00 86.38 95 ASP A CA 1
ATOM 706 C C . ASP A 1 95 ? 13.875 7.519 -20.765 1.00 86.38 95 ASP A C 1
ATOM 708 O O . ASP A 1 95 ? 12.764 7.711 -21.258 1.00 86.38 95 ASP A O 1
ATOM 712 N N . CYS A 1 96 ? 14.055 6.618 -19.797 1.00 85.75 96 CYS A N 1
ATOM 713 C CA . CYS A 1 96 ? 12.980 5.828 -19.228 1.00 85.75 96 CYS A CA 1
ATOM 714 C C . CYS A 1 96 ? 12.797 6.140 -17.740 1.00 85.75 96 CYS A C 1
ATOM 716 O O . CYS A 1 96 ? 13.747 6.213 -16.963 1.00 85.75 96 CYS A O 1
ATOM 718 N N . LYS A 1 97 ? 11.538 6.261 -17.321 1.00 88.00 97 LYS A N 1
ATOM 719 C CA . LYS A 1 97 ? 11.128 6.483 -15.931 1.00 88.00 97 LYS A CA 1
ATOM 720 C C . LYS A 1 97 ? 10.153 5.408 -15.467 1.00 88.00 97 LYS A C 1
ATOM 722 O O . LYS A 1 97 ? 9.371 4.868 -16.249 1.00 88.00 97 LYS A O 1
ATOM 727 N N . LEU A 1 98 ? 10.191 5.103 -14.172 1.00 86.81 98 LEU A N 1
ATOM 728 C CA . LEU A 1 98 ? 9.194 4.244 -13.540 1.00 86.81 98 LEU A CA 1
ATOM 729 C C . LEU A 1 98 ? 7.969 5.069 -13.154 1.00 86.81 98 LEU A C 1
ATOM 731 O O . LEU A 1 98 ? 8.062 5.990 -12.337 1.00 86.81 98 LEU A O 1
ATOM 735 N N . VAL A 1 99 ? 6.816 4.700 -13.700 1.00 88.44 99 VAL A N 1
ATOM 736 C CA . VAL A 1 99 ? 5.529 5.328 -13.395 1.00 88.44 99 VAL A CA 1
ATOM 737 C C . VAL A 1 99 ? 4.625 4.371 -12.625 1.00 88.44 99 VAL A C 1
ATOM 739 O O . VAL A 1 99 ? 4.659 3.151 -12.816 1.00 88.44 99 VAL A O 1
ATOM 742 N N . GLY A 1 100 ? 3.856 4.931 -11.690 1.00 87.75 100 GLY A N 1
ATOM 743 C CA . GLY A 1 100 ? 2.831 4.200 -10.947 1.00 87.75 100 GLY A CA 1
ATOM 744 C C . GLY A 1 100 ? 1.601 3.961 -11.816 1.00 87.75 100 GLY A C 1
ATOM 745 O O . GLY A 1 100 ? 1.275 4.785 -12.672 1.00 87.75 100 GLY A O 1
ATOM 746 N N . GLY A 1 101 ? 0.927 2.831 -11.607 1.00 87.44 101 GLY A N 1
ATOM 747 C CA . GLY A 1 101 ? -0.388 2.593 -12.196 1.00 87.44 101 GLY A CA 1
ATOM 748 C C . GLY A 1 101 ? -1.492 3.403 -11.498 1.00 87.44 101 GLY A C 1
ATOM 749 O O . GLY A 1 101 ? -1.270 3.985 -10.436 1.00 87.44 101 GLY A O 1
ATOM 750 N N . PRO A 1 102 ? -2.704 3.454 -12.067 1.00 90.94 102 PRO A N 1
ATOM 751 C CA . PRO A 1 102 ? -3.854 4.038 -11.389 1.00 90.94 102 PRO A CA 1
ATOM 752 C C . PRO A 1 102 ? -4.431 3.100 -10.312 1.00 90.94 102 PRO A C 1
ATOM 754 O O . PRO A 1 102 ? -4.343 1.873 -10.415 1.00 90.94 102 PRO A O 1
ATOM 757 N N . GLY A 1 103 ? -5.115 3.685 -9.326 1.00 93.12 103 GLY A N 1
ATOM 758 C CA . GLY A 1 103 ? -5.924 2.969 -8.334 1.00 93.12 103 GLY A CA 1
ATOM 759 C C . GLY A 1 103 ? -5.178 2.614 -7.047 1.00 93.12 103 GLY A C 1
ATOM 760 O O . GLY A 1 103 ? -4.272 3.324 -6.632 1.00 93.12 103 GLY A O 1
ATOM 761 N N . HIS A 1 104 ? -5.588 1.512 -6.418 1.00 95.12 104 HIS A N 1
ATOM 762 C CA . HIS A 1 104 ? -5.140 1.113 -5.082 1.00 95.12 104 HIS A CA 1
ATOM 763 C C . HIS A 1 104 ? -3.976 0.120 -5.109 1.00 95.12 104 HIS A C 1
ATOM 765 O O . HIS A 1 104 ? -3.783 -0.610 -6.087 1.00 95.12 104 HIS A O 1
ATOM 771 N N . TYR A 1 105 ? -3.248 0.013 -3.995 1.00 94.75 105 TYR A N 1
ATOM 772 C CA . TYR A 1 105 ? -2.228 -1.019 -3.807 1.00 94.75 105 TYR A CA 1
ATOM 773 C C . TYR A 1 105 ? -2.803 -2.427 -4.087 1.00 94.75 105 TYR A C 1
ATOM 775 O O . TYR A 1 105 ? -3.876 -2.762 -3.569 1.00 94.75 105 TYR A O 1
ATOM 783 N N . PRO A 1 106 ? -2.107 -3.286 -4.863 1.00 92.38 106 PRO A N 1
ATOM 784 C CA . PRO A 1 106 ? -0.746 -3.124 -5.401 1.00 92.38 106 PRO A CA 1
ATOM 785 C C . PRO A 1 106 ? -0.664 -2.487 -6.803 1.00 92.38 106 PRO A C 1
ATOM 787 O O . PRO A 1 106 ? 0.422 -2.394 -7.369 1.00 92.38 106 PRO A O 1
ATOM 790 N N . ASN A 1 107 ? -1.782 -2.065 -7.395 1.00 90.81 107 ASN A N 1
ATOM 791 C CA . ASN A 1 107 ? -1.823 -1.609 -8.789 1.00 90.81 107 ASN A CA 1
ATOM 792 C C . ASN A 1 107 ? -1.148 -0.248 -8.999 1.00 90.81 107 ASN A C 1
ATOM 794 O O . ASN A 1 107 ? -0.599 -0.002 -10.070 1.00 90.81 107 ASN A O 1
ATOM 798 N N . CYS A 1 108 ? -1.134 0.613 -7.979 1.00 92.06 108 CYS A N 1
ATOM 799 C CA . CYS A 1 108 ? -0.443 1.902 -8.042 1.00 92.06 108 CYS A CA 1
ATOM 800 C C . CYS A 1 108 ? 1.088 1.816 -7.919 1.00 92.06 108 CYS A C 1
ATOM 802 O O . CYS A 1 108 ? 1.776 2.830 -8.054 1.00 92.06 108 CYS A O 1
ATOM 804 N N . CYS A 1 109 ? 1.659 0.626 -7.694 1.00 90.81 109 CYS A N 1
ATOM 805 C CA . CYS A 1 109 ? 3.103 0.478 -7.555 1.00 90.81 109 CYS A CA 1
ATOM 806 C C . CYS A 1 109 ? 3.844 0.844 -8.850 1.00 90.81 109 CYS A C 1
ATOM 808 O O . CYS A 1 109 ? 3.429 0.481 -9.954 1.00 90.81 109 CYS A O 1
ATOM 810 N N . LYS A 1 110 ? 4.993 1.521 -8.701 1.00 86.44 110 LYS A N 1
ATOM 811 C CA . LYS A 1 110 ? 5.869 1.971 -9.796 1.00 86.44 110 LYS A CA 1
ATOM 812 C C . LYS A 1 110 ? 6.583 0.800 -10.475 1.00 86.44 110 LYS A C 1
ATOM 814 O O . LYS A 1 110 ? 7.756 0.543 -10.229 1.00 86.44 110 LYS A O 1
ATOM 819 N N . THR A 1 111 ? 5.850 0.068 -11.301 1.00 79.94 111 THR A N 1
ATOM 820 C CA . THR A 1 111 ? 6.338 -1.117 -12.027 1.00 79.94 111 THR A CA 1
ATOM 821 C C . THR A 1 111 ? 6.345 -0.921 -13.539 1.00 79.94 111 THR A C 1
ATOM 823 O O . THR A 1 111 ? 6.914 -1.737 -14.262 1.00 79.94 111 THR A O 1
ATOM 826 N N . ILE A 1 112 ? 5.734 0.162 -14.026 1.00 77.81 112 ILE A N 1
ATOM 827 C CA . ILE A 1 112 ? 5.606 0.446 -15.451 1.00 77.81 112 ILE A CA 1
ATOM 828 C C . ILE A 1 112 ? 6.806 1.281 -15.884 1.00 77.81 112 ILE A C 1
ATOM 830 O O . ILE A 1 112 ? 7.060 2.352 -15.336 1.00 77.81 112 ILE A O 1
ATOM 834 N N . VAL A 1 113 ? 7.533 0.786 -16.881 1.00 84.75 113 VAL A N 1
ATOM 835 C CA . VAL A 1 113 ? 8.594 1.529 -17.559 1.00 84.75 113 VAL A CA 1
ATOM 836 C C . VAL A 1 113 ? 7.954 2.368 -18.658 1.00 84.75 113 VAL A C 1
ATOM 838 O O . VAL A 1 113 ? 7.385 1.815 -19.597 1.00 84.75 113 VAL A O 1
ATOM 841 N N . GLN A 1 114 ? 8.032 3.688 -18.530 1.00 85.25 114 GLN A N 1
ATOM 842 C CA . GLN A 1 114 ? 7.661 4.623 -19.584 1.00 85.25 114 GLN A CA 1
ATOM 843 C C . GLN A 1 114 ? 8.939 5.238 -20.140 1.00 85.25 114 GLN A C 1
ATOM 845 O O . GLN A 1 114 ? 9.664 5.894 -19.395 1.00 85.25 114 GLN A O 1
ATOM 850 N N . CYS A 1 115 ? 9.208 4.998 -21.417 1.00 88.38 115 CYS A N 1
ATOM 851 C CA . CYS A 1 115 ? 10.290 5.643 -22.145 1.00 88.38 115 CYS A CA 1
ATOM 852 C C . CYS A 1 115 ? 9.691 6.743 -23.010 1.00 88.38 115 CYS A C 1
ATOM 854 O O . CYS A 1 115 ? 8.631 6.536 -23.608 1.00 88.38 115 CYS A O 1
ATOM 856 N N . ASP A 1 116 ? 10.332 7.904 -23.022 1.00 82.75 116 ASP A N 1
ATOM 857 C CA . ASP A 1 116 ? 9.996 8.934 -23.989 1.00 82.75 116 ASP A CA 1
ATOM 858 C C . ASP A 1 116 ? 10.572 8.434 -25.327 1.00 82.75 116 ASP A C 1
ATOM 860 O O . ASP A 1 116 ? 11.782 8.344 -25.507 1.00 82.75 116 ASP A O 1
ATOM 864 N N . ASP A 1 117 ? 9.709 7.947 -26.222 1.00 72.00 117 ASP A N 1
ATOM 865 C CA . ASP A 1 117 ? 10.141 7.631 -27.579 1.00 72.00 117 ASP A CA 1
ATOM 866 C C . ASP A 1 117 ? 10.369 8.973 -28.281 1.00 72.00 117 ASP A C 1
ATOM 868 O O . ASP A 1 117 ? 9.408 9.711 -28.512 1.00 72.00 117 ASP A O 1
ATOM 872 N N . ASP A 1 118 ? 11.613 9.273 -28.655 1.00 60.97 118 ASP A N 1
ATOM 873 C CA . ASP A 1 118 ? 12.007 10.426 -29.481 1.00 60.97 118 ASP A CA 1
ATOM 874 C C . ASP A 1 118 ? 11.431 10.365 -30.916 1.00 60.97 118 ASP A C 1
ATOM 876 O O . ASP A 1 118 ? 12.064 10.798 -31.877 1.00 60.97 118 ASP A O 1
ATOM 880 N N . ASN A 1 119 ? 10.231 9.817 -31.115 1.00 52.31 119 ASN A N 1
ATOM 881 C CA . ASN A 1 119 ? 9.478 10.016 -32.343 1.00 52.31 119 ASN A CA 1
ATOM 882 C C . ASN A 1 119 ? 8.785 11.384 -32.275 1.00 52.31 119 ASN A C 1
ATOM 884 O O . ASN A 1 119 ? 7.558 11.489 -32.306 1.00 52.31 119 ASN A O 1
ATOM 888 N N . GLU A 1 120 ? 9.602 12.442 -32.268 1.00 55.91 120 GLU A N 1
ATOM 889 C CA . GLU A 1 120 ? 9.318 13.630 -33.075 1.00 55.91 120 GLU A CA 1
ATOM 890 C C . GLU A 1 120 ? 9.268 13.185 -34.551 1.00 55.91 120 GLU A C 1
ATOM 892 O O . GLU A 1 120 ? 10.157 13.467 -35.350 1.00 55.91 120 GLU A O 1
ATOM 897 N N . GLU A 1 121 ? 8.233 12.436 -34.944 1.00 54.56 121 GLU A N 1
ATOM 898 C CA . GLU A 1 121 ? 7.838 12.407 -36.347 1.00 54.56 121 GLU A CA 1
ATOM 899 C C . GLU A 1 121 ? 7.168 13.749 -36.636 1.00 54.56 121 GLU A C 1
ATOM 901 O O . GLU A 1 121 ? 5.970 13.922 -36.430 1.00 54.56 121 GLU A O 1
ATOM 906 N N . ASP A 1 122 ? 7.998 14.709 -37.050 1.00 50.34 122 ASP A N 1
ATOM 907 C CA . ASP A 1 122 ? 7.718 15.728 -38.060 1.00 50.34 122 ASP A CA 1
ATOM 908 C C . ASP A 1 122 ? 6.221 15.974 -38.345 1.00 50.34 122 ASP A C 1
ATOM 910 O O . ASP A 1 122 ? 5.725 15.698 -39.443 1.00 50.34 122 ASP A O 1
ATOM 914 N N . SER A 1 123 ? 5.492 16.617 -37.429 1.00 51.91 123 SER A N 1
ATOM 915 C CA . SER A 1 123 ? 4.386 17.470 -37.866 1.00 51.91 123 SER A CA 1
ATOM 916 C C . SER A 1 123 ? 4.997 18.760 -38.409 1.00 51.91 123 SER A C 1
ATOM 918 O O . SER A 1 123 ? 5.007 19.801 -37.755 1.00 51.91 123 SER A O 1
ATOM 920 N N . ASN A 1 124 ? 5.548 18.648 -39.621 1.00 55.19 124 ASN A N 1
ATOM 921 C CA . ASN A 1 124 ? 5.724 19.746 -40.561 1.00 55.19 124 ASN A CA 1
ATOM 922 C C . ASN A 1 124 ? 4.340 20.356 -40.857 1.00 55.19 124 ASN A C 1
ATOM 924 O O . ASN A 1 124 ? 3.788 20.136 -41.934 1.00 55.19 124 ASN A O 1
ATOM 928 N N . ASP A 1 125 ? 3.780 21.128 -39.928 1.00 55.72 125 ASP A N 1
ATOM 929 C CA . ASP A 1 125 ? 2.838 22.188 -40.283 1.00 55.72 125 ASP A CA 1
ATOM 930 C C . ASP A 1 125 ? 3.678 23.427 -40.588 1.00 55.72 125 ASP A C 1
ATOM 932 O O . ASP A 1 125 ? 3.946 24.291 -39.755 1.00 55.72 125 ASP A O 1
ATOM 936 N N . ASN A 1 126 ? 4.193 23.433 -41.817 1.00 58.94 126 ASN A N 1
ATOM 937 C CA . ASN A 1 126 ? 4.655 24.656 -42.438 1.00 58.94 126 ASN A CA 1
ATOM 938 C C . ASN A 1 126 ? 3.430 25.525 -42.719 1.00 58.94 126 ASN A C 1
ATOM 940 O O . ASN A 1 126 ? 2.520 25.057 -43.407 1.00 58.94 126 ASN A O 1
ATOM 944 N N . ASN A 1 127 ? 3.552 26.797 -42.332 1.00 53.31 127 ASN A N 1
ATOM 945 C CA . ASN A 1 127 ? 2.896 27.955 -42.939 1.00 53.31 127 ASN A CA 1
ATOM 946 C C . ASN A 1 127 ? 1.400 28.083 -42.653 1.00 53.31 127 ASN A C 1
ATOM 948 O O . ASN A 1 127 ? 0.655 27.115 -42.639 1.00 53.31 127 ASN A O 1
ATOM 952 N N . ASP A 1 128 ? 0.814 29.254 -42.533 1.00 57.38 128 ASP A N 1
ATOM 953 C CA . ASP A 1 128 ? 1.188 30.663 -42.442 1.00 57.38 128 ASP A CA 1
ATOM 954 C C . ASP A 1 128 ? -0.168 31.275 -42.034 1.00 57.38 128 ASP A C 1
ATOM 956 O O . ASP A 1 128 ? -1.208 30.765 -42.457 1.00 57.38 128 ASP A O 1
ATOM 960 N N . ASP A 1 129 ? -0.190 32.297 -41.189 1.00 54.41 129 ASP A N 1
ATOM 961 C CA . ASP A 1 129 ? -1.010 33.493 -41.423 1.00 54.41 129 ASP A CA 1
ATOM 962 C C . ASP A 1 129 ? -1.085 34.315 -40.139 1.00 54.41 129 ASP A C 1
ATOM 964 O O . ASP A 1 129 ? -1.748 33.988 -39.150 1.00 54.41 129 ASP A O 1
ATOM 968 N N . ASP A 1 130 ? -0.347 35.413 -40.222 1.00 60.31 130 ASP A N 1
ATOM 969 C CA . ASP A 1 130 ? -0.493 36.626 -39.451 1.00 60.31 130 ASP A CA 1
ATOM 970 C C . ASP A 1 130 ? -1.970 36.936 -39.158 1.00 60.31 130 ASP A C 1
ATOM 972 O O . ASP A 1 130 ? -2.775 37.153 -40.064 1.00 60.31 130 ASP A O 1
ATOM 976 N N . ASN A 1 131 ? -2.314 37.030 -37.878 1.00 58.25 131 ASN A N 1
ATOM 977 C CA . ASN A 1 131 ? -3.376 37.921 -37.430 1.00 58.25 131 ASN A CA 1
ATOM 978 C C . ASN A 1 131 ? -2.934 38.544 -36.107 1.00 58.25 131 ASN A C 1
ATOM 980 O O . ASN A 1 131 ? -3.318 38.128 -35.013 1.00 58.25 131 ASN A O 1
ATOM 984 N N . ASP A 1 132 ? -2.073 39.552 -36.254 1.00 61.53 132 ASP A N 1
ATOM 985 C CA . ASP A 1 132 ? -2.248 40.804 -35.525 1.00 61.53 132 ASP A CA 1
ATOM 986 C C . ASP A 1 132 ? -3.734 41.186 -35.589 1.00 61.53 132 ASP A C 1
ATOM 988 O O . ASP A 1 132 ? -4.256 41.369 -36.682 1.00 61.53 132 ASP A O 1
ATOM 992 N N . GLU A 1 133 ? -4.402 41.309 -34.446 1.00 59.25 133 GLU A N 1
ATOM 993 C CA . GLU A 1 133 ? -5.316 42.426 -34.196 1.00 59.25 133 GLU A CA 1
ATOM 994 C C . GLU A 1 133 ? -5.708 42.466 -32.711 1.00 59.25 133 GLU A C 1
ATOM 996 O O . GLU A 1 133 ? -6.40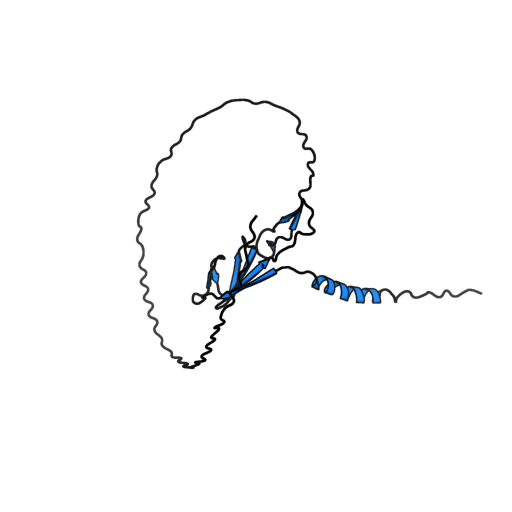4 41.605 -32.177 1.00 59.25 133 GLU A O 1
ATOM 1001 N N . ASP A 1 134 ? -5.207 43.525 -32.078 1.00 53.25 134 ASP A N 1
ATOM 1002 C CA . ASP A 1 134 ? -5.878 44.342 -31.077 1.00 53.25 134 ASP A CA 1
ATOM 1003 C C . ASP A 1 134 ? -6.289 43.720 -29.736 1.00 53.25 134 ASP A C 1
ATOM 1005 O O . ASP A 1 134 ? -7.372 43.179 -29.524 1.00 53.25 134 ASP A O 1
ATOM 1009 N N . SER A 1 135 ? -5.434 44.002 -28.749 1.00 63.00 135 SER A N 1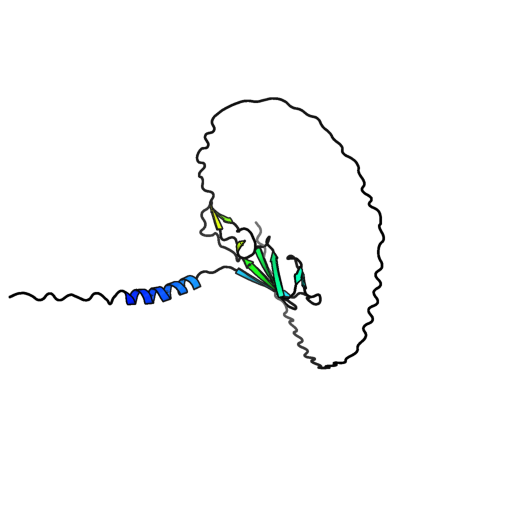
ATOM 1010 C CA . SER A 1 135 ? -5.769 44.935 -27.665 1.00 63.00 135 SER A CA 1
ATOM 1011 C C . SER A 1 135 ? -7.268 45.193 -27.472 1.00 63.00 135 SER A C 1
ATOM 1013 O O . SER A 1 135 ? -7.858 46.037 -28.147 1.00 63.00 135 SER A O 1
ATOM 1015 N N . ASN A 1 136 ? -7.856 44.581 -26.448 1.00 54.56 136 ASN A N 1
ATOM 1016 C CA . ASN A 1 136 ? -8.916 45.259 -25.722 1.00 54.56 136 ASN A CA 1
ATOM 1017 C C . ASN A 1 136 ? -8.790 44.961 -24.231 1.00 54.56 136 ASN A C 1
ATOM 1019 O O . ASN A 1 136 ? -9.188 43.909 -23.733 1.00 54.56 136 ASN A O 1
ATOM 1023 N N . ASP A 1 137 ? -8.186 45.936 -23.556 1.00 53.75 137 ASP A N 1
ATOM 1024 C CA . ASP A 1 137 ? -8.446 46.260 -22.163 1.00 53.75 137 ASP A CA 1
ATOM 1025 C C . ASP A 1 137 ? -9.960 46.362 -21.895 1.00 53.75 137 ASP A C 1
ATOM 1027 O O . ASP A 1 137 ? -10.761 46.628 -22.797 1.00 53.75 137 ASP A O 1
ATOM 1031 N N . ASN A 1 138 ? -10.290 46.288 -20.604 1.00 59.22 138 ASN A N 1
ATOM 1032 C CA . ASN A 1 138 ? -11.586 46.514 -19.955 1.00 59.22 138 ASN A CA 1
ATOM 1033 C C . ASN A 1 138 ? -12.420 45.241 -19.732 1.00 59.22 138 ASN A C 1
ATOM 1035 O O . ASN A 1 138 ? -13.185 44.802 -20.587 1.00 59.22 138 ASN A O 1
ATOM 1039 N N . ASN A 1 139 ? -12.359 44.709 -18.512 1.00 52.97 139 ASN A N 1
ATOM 1040 C CA . ASN A 1 139 ? -13.328 45.144 -17.505 1.00 52.97 139 ASN A CA 1
ATOM 1041 C C . ASN A 1 139 ? -12.883 44.703 -16.108 1.00 52.97 139 ASN A C 1
ATOM 1043 O O . ASN A 1 139 ? -12.793 43.513 -15.806 1.00 52.97 139 ASN A O 1
ATOM 1047 N N . ASP A 1 140 ? -12.626 45.712 -15.280 1.00 55.41 140 ASP A N 1
ATOM 1048 C CA . ASP A 1 140 ? -12.878 45.662 -13.849 1.00 55.41 140 ASP A CA 1
ATOM 1049 C C . ASP A 1 140 ? -14.354 45.287 -13.647 1.00 55.41 140 ASP A C 1
ATOM 1051 O O . ASP A 1 140 ? -15.236 46.036 -14.059 1.00 55.41 140 ASP A O 1
ATOM 1055 N N . ASP A 1 141 ? -14.624 44.138 -13.034 1.00 59.31 141 ASP A N 1
ATOM 1056 C CA . ASP A 1 141 ? -15.909 43.878 -12.388 1.00 59.31 141 ASP A CA 1
ATOM 1057 C C . ASP A 1 141 ? -15.611 43.423 -10.957 1.00 59.31 141 ASP A C 1
ATOM 1059 O O . ASP A 1 141 ? -15.489 42.236 -10.641 1.00 59.31 141 ASP A O 1
ATOM 1063 N N . ASP A 1 142 ? -15.455 44.435 -10.102 1.00 57.03 142 ASP A N 1
ATOM 1064 C CA . ASP A 1 142 ? -15.702 44.356 -8.671 1.00 57.03 142 ASP A CA 1
ATOM 1065 C C . ASP A 1 142 ? -17.109 43.770 -8.455 1.00 57.03 142 ASP A C 1
ATOM 1067 O O . ASP A 1 142 ? -18.112 44.471 -8.582 1.00 57.03 142 ASP A O 1
ATOM 1071 N N . ASN A 1 143 ? -17.196 42.481 -8.126 1.00 60.66 143 ASN A N 1
ATOM 1072 C CA . ASN A 1 143 ? -18.389 41.919 -7.493 1.00 60.66 143 ASN A CA 1
ATOM 1073 C C . ASN A 1 143 ? -18.086 41.683 -6.017 1.00 60.66 143 ASN A C 1
ATOM 1075 O O . ASN A 1 143 ? -17.777 40.580 -5.560 1.00 60.66 143 ASN A O 1
ATOM 1079 N N . ASP A 1 144 ? -18.140 42.810 -5.318 1.00 54.78 144 ASP A N 1
ATOM 1080 C CA . ASP A 1 144 ? -18.464 42.909 -3.910 1.00 54.78 144 ASP A CA 1
ATOM 1081 C C . ASP A 1 144 ? -19.853 42.306 -3.633 1.00 54.78 144 ASP A C 1
ATOM 1083 O O . ASP A 1 144 ? -20.768 42.395 -4.449 1.00 54.78 144 ASP A O 1
ATOM 1087 N N . GLU A 1 145 ? -19.981 41.769 -2.421 1.00 58.97 145 GLU A N 1
ATOM 1088 C CA . GLU A 1 145 ? -21.232 41.541 -1.690 1.00 58.97 145 GLU A CA 1
ATOM 1089 C C . GLU A 1 145 ? -22.195 40.461 -2.231 1.00 58.97 145 GLU A C 1
ATOM 1091 O O . GLU A 1 145 ? -23.016 40.678 -3.111 1.00 58.97 145 GLU A O 1
ATOM 1096 N N . ASP A 1 146 ? -22.236 39.319 -1.537 1.00 56.34 146 ASP A N 1
ATOM 1097 C CA . ASP A 1 146 ? -23.440 39.093 -0.737 1.00 56.34 146 ASP A CA 1
ATOM 1098 C C . ASP A 1 146 ? -23.187 38.169 0.455 1.00 56.34 146 ASP A C 1
ATOM 1100 O O . ASP A 1 146 ? -22.738 37.023 0.360 1.00 56.34 146 ASP A O 1
ATOM 1104 N N . SER A 1 147 ? -23.503 38.736 1.613 1.00 59.00 147 SER A N 1
ATOM 1105 C CA . SER A 1 147 ? -23.584 38.068 2.900 1.00 59.00 147 SER A CA 1
ATOM 1106 C C . SER A 1 147 ? -24.695 37.028 2.841 1.00 59.00 147 SER A C 1
ATOM 1108 O O . SER A 1 147 ? -25.834 37.366 2.529 1.00 59.00 147 SER A O 1
ATOM 1110 N N . ASN A 1 148 ? -24.403 35.779 3.202 1.00 54.75 148 ASN A N 1
ATOM 1111 C CA . ASN A 1 148 ? -25.455 34.810 3.491 1.00 54.75 148 ASN A CA 1
ATOM 1112 C C . ASN A 1 148 ? -25.388 34.398 4.962 1.00 54.75 148 ASN A C 1
ATOM 1114 O O . ASN A 1 148 ? -24.927 33.317 5.328 1.00 54.75 148 ASN A O 1
ATOM 1118 N N . ASP A 1 149 ? -25.868 35.320 5.796 1.00 55.16 149 ASP A N 1
ATOM 1119 C CA . ASP A 1 149 ? -26.362 35.053 7.140 1.00 55.16 149 ASP A CA 1
ATOM 1120 C C . ASP A 1 149 ? -27.615 34.171 7.042 1.00 55.16 149 ASP A C 1
ATOM 1122 O O . ASP A 1 149 ? -28.746 34.661 7.028 1.00 55.16 149 ASP A O 1
ATOM 1126 N N . ASN A 1 150 ? -27.434 32.849 7.006 1.00 58.78 150 ASN A N 1
ATOM 1127 C CA . ASN A 1 150 ? -28.530 31.915 7.255 1.00 58.78 150 ASN A CA 1
ATOM 1128 C C . ASN A 1 150 ? -28.515 31.467 8.718 1.00 58.78 150 ASN A C 1
ATOM 1130 O O . ASN A 1 150 ? -27.987 30.427 9.100 1.00 58.78 150 ASN A O 1
ATOM 1134 N N . LYS A 1 151 ? -29.056 32.376 9.527 1.00 56.84 151 LYS A N 1
ATOM 1135 C CA . LYS A 1 151 ? -30.197 32.160 10.417 1.00 56.84 151 LYS A CA 1
ATOM 1136 C C . LYS A 1 151 ? -30.394 30.734 10.946 1.00 56.84 151 LYS A C 1
ATOM 1138 O O . LYS A 1 151 ? -30.790 29.819 10.234 1.00 56.84 151 LYS A O 1
ATOM 1143 N N . GLU A 1 152 ? -30.179 30.649 12.253 1.00 55.41 152 GLU A N 1
ATOM 1144 C CA . GLU A 1 152 ? -30.895 29.835 13.231 1.00 55.41 152 GLU A CA 1
ATOM 1145 C C . GLU A 1 152 ? -32.196 29.207 12.705 1.00 55.41 152 GLU A C 1
ATOM 1147 O O . GLU A 1 152 ? -33.162 29.918 12.440 1.00 55.41 152 GLU A O 1
ATOM 1152 N N . ASP A 1 153 ? -32.250 27.876 12.692 1.00 57.78 153 ASP A N 1
ATOM 1153 C CA . ASP A 1 153 ? -33.485 27.155 12.971 1.00 57.78 153 ASP A CA 1
ATOM 1154 C C . ASP A 1 153 ? -33.203 26.102 14.041 1.00 57.78 153 ASP A C 1
ATOM 1156 O O . ASP A 1 153 ? -32.489 25.115 13.865 1.00 57.78 153 ASP A O 1
ATOM 1160 N N . SER A 1 154 ? -33.762 26.401 15.206 1.00 62.44 154 SER A N 1
ATOM 1161 C CA . SER A 1 154 ? -33.914 25.511 16.342 1.00 62.44 154 SER A CA 1
ATOM 1162 C C . SER A 1 154 ? -34.924 24.429 15.973 1.00 62.44 154 SER A C 1
ATOM 1164 O O . SER A 1 154 ? -36.034 24.791 15.615 1.00 62.44 154 SER A O 1
ATOM 1166 N N . ASN A 1 155 ? -34.553 23.152 16.068 1.00 54.69 155 ASN A N 1
ATOM 1167 C CA . ASN A 1 155 ? -35.399 21.950 16.206 1.00 54.69 155 ASN A CA 1
ATOM 1168 C C . ASN A 1 155 ? -34.397 20.783 16.358 1.00 54.69 155 ASN A C 1
ATOM 1170 O O . ASN A 1 155 ? -33.425 20.730 15.621 1.00 54.69 155 ASN A O 1
ATOM 1174 N N . ASP A 1 156 ? -34.476 19.827 17.268 1.00 54.78 156 ASP A N 1
ATOM 1175 C CA . ASP A 1 156 ? -35.561 19.376 18.115 1.00 54.78 156 ASP A CA 1
ATOM 1176 C C . ASP A 1 156 ? -34.919 18.599 19.276 1.00 54.78 156 ASP A C 1
ATOM 1178 O O . ASP A 1 156 ? -33.905 17.915 19.097 1.00 54.78 156 ASP A O 1
ATOM 1182 N N . LYS A 1 157 ? -35.483 18.732 20.473 1.00 54.12 157 LYS A N 1
ATOM 1183 C CA . LYS A 1 157 ? -35.088 17.929 21.630 1.00 54.12 157 LYS A CA 1
ATOM 1184 C C . LYS A 1 157 ? -35.790 16.585 21.503 1.00 54.12 157 LYS A C 1
ATOM 1186 O O . LYS A 1 157 ? -36.987 16.517 21.755 1.00 54.12 157 LYS A O 1
ATOM 1191 N N . ASN A 1 158 ? -35.050 15.535 21.175 1.00 57.12 158 ASN A N 1
ATOM 1192 C CA . ASN A 1 158 ? -35.491 14.177 21.474 1.00 57.12 158 ASN A CA 1
ATOM 1193 C C . ASN A 1 158 ? -34.764 13.713 22.733 1.00 57.12 158 ASN A C 1
ATOM 1195 O O . ASN A 1 158 ? -33.684 13.128 22.680 1.00 57.12 158 ASN A O 1
ATOM 1199 N N . ASP A 1 159 ? -35.381 14.055 23.863 1.00 52.12 159 ASP A N 1
ATOM 1200 C CA . ASP A 1 159 ? -35.233 13.339 25.120 1.00 52.12 159 ASP A CA 1
ATOM 1201 C C . ASP A 1 159 ? -35.964 11.994 24.950 1.00 52.12 159 ASP A C 1
ATOM 1203 O O . ASP A 1 159 ? -37.172 11.914 25.162 1.00 52.12 159 ASP A O 1
ATOM 1207 N N . ASP A 1 160 ? -35.256 10.951 24.515 1.00 61.28 160 ASP A N 1
ATOM 1208 C CA . ASP A 1 160 ? -35.735 9.573 24.646 1.00 61.28 160 ASP A CA 1
ATOM 1209 C C . ASP A 1 160 ? -34.999 8.916 25.816 1.00 61.28 160 ASP A C 1
ATOM 1211 O O . ASP A 1 160 ? -33.938 8.300 25.678 1.00 61.28 160 ASP A O 1
ATOM 1215 N N . ASP A 1 161 ? -35.604 9.078 26.993 1.00 59.22 161 ASP A N 1
ATOM 1216 C CA . ASP A 1 161 ? -35.390 8.248 28.171 1.00 59.22 161 ASP A CA 1
ATOM 1217 C C . ASP A 1 161 ? -35.662 6.780 27.803 1.00 59.22 161 ASP A C 1
ATOM 1219 O O . ASP A 1 161 ? -36.809 6.328 27.780 1.00 59.22 161 ASP A O 1
ATOM 1223 N N . ASN A 1 162 ? -34.611 6.006 27.528 1.00 58.94 162 ASN A N 1
ATOM 1224 C CA . ASN A 1 162 ? -34.702 4.549 27.509 1.00 58.94 162 ASN A CA 1
ATOM 1225 C C . ASN A 1 162 ? -33.966 3.968 28.716 1.00 58.94 162 ASN A C 1
ATOM 1227 O O . ASN A 1 162 ? -32.873 3.408 28.619 1.00 58.94 162 ASN A O 1
ATOM 1231 N N . ASP A 1 163 ? -34.615 4.117 29.870 1.00 57.22 163 ASP A N 1
ATOM 1232 C CA . ASP A 1 163 ? -34.417 3.265 31.033 1.00 57.22 163 ASP A CA 1
ATOM 1233 C C . ASP A 1 163 ? -34.801 1.826 30.656 1.00 57.22 163 ASP A C 1
ATOM 1235 O O . ASP A 1 163 ? -35.960 1.425 30.775 1.00 57.22 163 ASP A O 1
ATOM 1239 N N . ASN A 1 164 ? -33.825 1.016 30.240 1.00 60.72 164 ASN A N 1
ATOM 1240 C CA . ASN A 1 164 ? -33.965 -0.429 30.350 1.00 60.72 164 ASN A CA 1
ATOM 1241 C C . ASN A 1 164 ? -32.862 -1.008 31.227 1.00 60.72 164 ASN A C 1
ATOM 1243 O O . ASN A 1 164 ? -31.744 -1.315 30.816 1.00 60.72 164 ASN A O 1
ATOM 1247 N N . LYS A 1 165 ? -33.247 -1.093 32.492 1.00 53.69 165 LYS A N 1
ATOM 1248 C CA . LYS A 1 165 ? -32.535 -1.668 33.611 1.00 53.69 165 LYS A CA 1
ATOM 1249 C C . LYS A 1 165 ? -32.928 -3.139 33.681 1.00 53.69 165 LYS A C 1
ATOM 1251 O O . LYS A 1 165 ? -33.981 -3.449 34.225 1.00 53.69 165 LYS A O 1
ATOM 1256 N N . GLU A 1 166 ? -32.089 -4.036 33.176 1.00 60.44 166 GLU A N 1
ATOM 1257 C CA . GLU A 1 166 ? -32.080 -5.412 33.673 1.00 60.44 166 GLU A CA 1
ATOM 1258 C C . GLU A 1 166 ? -30.652 -5.858 33.977 1.00 60.44 166 GLU A C 1
ATOM 1260 O O . GLU A 1 166 ? -29.800 -6.059 33.113 1.00 60.44 166 GLU A O 1
ATOM 1265 N N . ASP A 1 167 ? -30.436 -5.967 35.283 1.00 56.31 167 ASP A N 1
ATOM 1266 C CA . ASP A 1 167 ? -29.313 -6.579 35.957 1.00 56.31 167 ASP A CA 1
ATOM 1267 C C . ASP A 1 167 ? -29.130 -8.036 35.519 1.00 56.31 167 ASP A C 1
ATOM 1269 O O . ASP A 1 167 ? -30.079 -8.818 35.569 1.00 56.31 167 ASP A O 1
ATOM 1273 N N . SER A 1 168 ? -27.895 -8.448 35.222 1.00 59.09 168 SER A N 1
ATOM 1274 C CA . SER A 1 168 ? -27.421 -9.812 35.499 1.00 59.09 168 SER A CA 1
ATOM 1275 C C . SER A 1 168 ? -25.896 -9.892 35.462 1.00 59.09 168 SER A C 1
ATOM 1277 O O . SER A 1 168 ? -25.277 -10.158 34.440 1.00 59.09 168 SER A O 1
ATOM 1279 N N . ASN A 1 169 ? -25.317 -9.655 36.640 1.00 54.28 169 ASN A N 1
ATOM 1280 C CA . ASN A 1 169 ? -24.162 -10.343 37.221 1.00 54.28 169 ASN A CA 1
ATOM 1281 C C . ASN A 1 169 ? -23.394 -11.326 36.315 1.00 54.28 169 ASN A C 1
ATOM 1283 O O . ASN A 1 169 ? -23.803 -12.477 36.159 1.00 54.28 169 ASN A O 1
ATOM 1287 N N . HIS A 1 170 ? -22.168 -10.959 35.946 1.00 54.84 170 HIS A N 1
ATOM 1288 C CA . 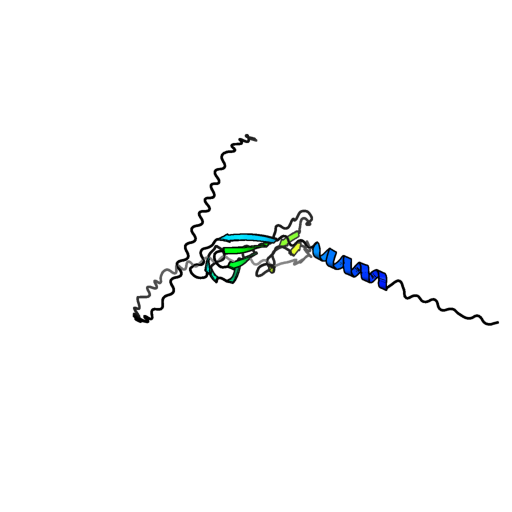HIS A 1 170 ? -21.076 -11.927 35.932 1.00 54.84 170 HIS A CA 1
ATOM 1289 C C . HIS A 1 170 ? -19.776 -11.245 36.365 1.00 54.84 170 HIS A C 1
ATOM 1291 O O . HIS A 1 170 ? -19.080 -10.617 35.575 1.00 54.84 170 HIS A O 1
ATOM 1297 N N . LYS A 1 171 ? -19.497 -11.335 37.669 1.00 53.19 171 LYS A N 1
ATOM 1298 C CA . LYS A 1 171 ? -18.159 -11.129 38.217 1.00 53.19 171 LYS A CA 1
ATOM 1299 C C . LYS A 1 171 ? -17.336 -12.358 37.855 1.00 53.19 171 LYS A C 1
ATOM 1301 O O . LYS A 1 171 ? -17.615 -13.424 38.398 1.00 53.19 171 LYS A O 1
ATOM 1306 N N . ASN A 1 172 ? -16.361 -12.190 36.974 1.00 57.16 172 ASN A N 1
ATOM 1307 C CA . ASN A 1 172 ? -15.155 -13.002 37.011 1.00 57.16 172 ASN A CA 1
ATOM 1308 C C . ASN A 1 172 ? -14.044 -12.066 37.464 1.00 57.16 172 ASN A C 1
ATOM 1310 O O . ASN A 1 172 ? -13.492 -11.302 36.677 1.00 57.16 172 ASN A O 1
ATOM 1314 N N . ASP A 1 173 ? -13.837 -12.081 38.776 1.00 57.75 173 ASP A N 1
ATOM 1315 C CA . ASP A 1 173 ? -12.589 -11.676 39.392 1.00 57.75 173 ASP A CA 1
ATOM 1316 C C . ASP A 1 173 ? -11.579 -12.776 39.025 1.00 57.75 173 ASP A C 1
ATOM 1318 O O . ASP A 1 173 ? -11.613 -13.852 39.615 1.00 57.75 173 ASP A O 1
ATOM 1322 N N . ASP A 1 174 ? -10.752 -12.545 38.007 1.00 59.62 174 ASP A N 1
ATOM 1323 C CA . ASP A 1 174 ? -9.522 -13.311 37.801 1.00 59.62 174 ASP A CA 1
ATOM 1324 C C . ASP A 1 174 ? -8.366 -12.312 37.793 1.00 59.62 174 ASP A C 1
ATOM 1326 O O . ASP A 1 174 ? -8.018 -11.702 36.779 1.00 59.62 174 ASP A O 1
ATOM 1330 N N . ASP A 1 175 ? -7.824 -12.133 38.995 1.00 60.00 175 ASP A N 1
ATOM 1331 C CA . ASP A 1 175 ? -6.536 -11.522 39.271 1.00 60.00 175 ASP A CA 1
ATOM 1332 C C . ASP A 1 175 ? -5.455 -12.219 38.427 1.00 60.00 175 ASP A C 1
ATOM 1334 O O . ASP A 1 175 ? -5.138 -13.389 38.644 1.00 60.00 175 ASP A O 1
ATOM 1338 N N . ASN A 1 176 ? -4.863 -11.498 37.477 1.00 57.56 176 ASN A N 1
ATOM 1339 C CA . ASN A 1 176 ? -3.561 -11.845 36.915 1.00 57.56 176 ASN A CA 1
ATOM 1340 C C . ASN A 1 176 ? -2.686 -10.593 36.907 1.00 57.56 176 ASN A C 1
ATOM 1342 O O . ASN A 1 176 ? -2.485 -9.934 35.887 1.00 57.56 176 ASN A O 1
ATOM 1346 N N . ASP A 1 177 ? -2.178 -10.294 38.100 1.00 51.53 177 ASP A N 1
ATOM 1347 C CA . ASP A 1 177 ? -0.933 -9.567 38.298 1.00 51.53 177 ASP A CA 1
ATOM 1348 C C . ASP A 1 177 ? 0.222 -10.429 37.756 1.00 51.53 177 ASP A C 1
ATOM 1350 O O . ASP A 1 177 ? 0.741 -11.307 38.448 1.00 51.53 177 ASP A O 1
ATOM 1354 N N . GLU A 1 178 ? 0.648 -10.185 36.517 1.00 62.91 178 GLU A N 1
ATOM 1355 C CA . GLU A 1 178 ? 2.018 -10.494 36.104 1.00 62.91 178 GLU A CA 1
ATOM 1356 C C . GLU A 1 178 ? 2.741 -9.194 35.744 1.00 62.91 178 GLU A C 1
ATOM 1358 O O . GLU A 1 178 ? 2.715 -8.696 34.619 1.00 62.91 178 GLU A O 1
ATOM 1363 N N . ASP A 1 179 ? 3.412 -8.659 36.764 1.00 56.72 179 ASP A N 1
ATOM 1364 C CA . ASP A 1 179 ? 4.502 -7.701 36.660 1.00 56.72 179 ASP A CA 1
ATOM 1365 C C . ASP A 1 179 ? 5.599 -8.242 35.725 1.00 56.72 179 ASP A C 1
ATOM 1367 O O . ASP A 1 179 ? 6.493 -8.979 36.149 1.00 56.72 179 ASP A O 1
ATOM 1371 N N . SER A 1 180 ? 5.608 -7.831 34.457 1.00 61.25 180 SER A N 1
ATOM 1372 C CA . SER A 1 180 ? 6.821 -7.894 33.634 1.00 61.25 180 SER A CA 1
ATOM 1373 C C . SER A 1 180 ? 7.427 -6.501 33.497 1.00 61.25 180 SER A C 1
ATOM 1375 O O . SER A 1 180 ? 7.287 -5.806 32.491 1.00 61.25 180 SER A O 1
ATOM 1377 N N . ASN A 1 181 ? 8.111 -6.116 34.570 1.00 53.88 181 ASN A N 1
ATOM 1378 C CA . ASN A 1 181 ? 9.055 -5.015 34.655 1.00 53.88 181 ASN A CA 1
ATOM 1379 C C . ASN A 1 181 ? 10.242 -5.273 33.703 1.00 53.88 181 ASN A C 1
ATOM 1381 O O . ASN A 1 181 ? 11.177 -5.994 34.055 1.00 53.88 181 ASN A O 1
ATOM 1385 N N . TYR A 1 182 ? 10.195 -4.726 32.487 1.00 51.62 182 TYR A N 1
ATOM 1386 C CA . TYR A 1 182 ? 11.329 -4.733 31.561 1.00 51.62 182 TYR A CA 1
ATOM 1387 C C . TYR A 1 182 ? 12.062 -3.390 31.648 1.00 51.62 182 TYR A C 1
ATOM 1389 O O . TYR A 1 182 ? 11.807 -2.460 30.885 1.00 51.62 182 TYR A O 1
ATOM 1397 N N . ASN A 1 183 ? 12.983 -3.300 32.608 1.00 57.28 183 ASN A N 1
ATOM 1398 C CA . ASN A 1 183 ? 14.032 -2.287 32.612 1.00 57.28 183 ASN A CA 1
ATOM 1399 C C . ASN A 1 183 ? 14.999 -2.590 31.460 1.00 57.28 183 ASN A C 1
ATOM 1401 O O . ASN A 1 183 ? 15.752 -3.560 31.534 1.00 57.28 183 ASN A O 1
ATOM 1405 N N . ASN A 1 184 ? 14.998 -1.759 30.421 1.00 57.69 184 ASN A N 1
ATOM 1406 C CA . ASN A 1 184 ? 16.153 -1.609 29.539 1.00 57.69 184 ASN A CA 1
ATOM 1407 C C . ASN A 1 184 ? 16.784 -0.248 29.832 1.00 57.69 184 ASN A C 1
ATOM 1409 O O . ASN A 1 184 ? 16.600 0.717 29.093 1.00 57.69 184 ASN A O 1
ATOM 1413 N N . ASP A 1 185 ? 17.511 -0.199 30.945 1.00 58.69 185 ASP A N 1
ATOM 1414 C CA . ASP A 1 185 ? 18.653 0.691 31.076 1.00 58.69 185 ASP A CA 1
ATOM 1415 C C . ASP A 1 185 ? 19.755 0.094 30.190 1.00 58.69 185 ASP A C 1
ATOM 1417 O O . ASP A 1 185 ? 20.363 -0.911 30.560 1.00 58.69 185 ASP A O 1
ATOM 1421 N N . ASP A 1 186 ? 19.987 0.659 29.004 1.00 60.34 186 ASP A N 1
ATOM 1422 C CA . ASP A 1 186 ? 21.286 0.500 28.349 1.00 60.34 186 ASP A CA 1
ATOM 1423 C C . ASP A 1 186 ? 21.886 1.880 28.104 1.00 60.34 186 ASP A C 1
ATOM 1425 O O . ASP A 1 186 ? 21.400 2.711 27.328 1.00 60.34 186 ASP A O 1
ATOM 1429 N N . GLU A 1 187 ? 22.914 2.113 28.907 1.00 59.28 187 GLU A N 1
ATOM 1430 C CA . GLU A 1 187 ? 23.799 3.250 28.935 1.00 59.28 187 GLU A CA 1
ATOM 1431 C C . GLU A 1 187 ? 24.586 3.368 27.621 1.00 59.28 187 GLU A C 1
ATOM 1433 O O . GLU A 1 187 ? 25.159 2.415 27.109 1.00 59.28 187 GLU A O 1
ATOM 1438 N N . THR A 1 188 ? 24.748 4.613 27.177 1.00 52.50 188 THR A N 1
ATOM 1439 C CA . THR A 1 188 ? 25.984 5.156 26.588 1.00 52.50 188 THR A CA 1
ATOM 1440 C C . THR A 1 188 ? 26.639 4.422 25.408 1.00 52.50 188 THR A C 1
ATOM 1442 O O . THR A 1 188 ? 27.361 3.439 25.546 1.00 52.50 188 THR A O 1
ATOM 1445 N N . SER A 1 189 ? 26.631 5.095 24.259 1.00 54.00 189 SER A N 1
ATOM 1446 C CA . SER A 1 189 ? 27.857 5.205 23.465 1.00 54.00 189 SER A CA 1
ATOM 1447 C C . SER A 1 189 ? 27.882 6.544 22.735 1.00 54.00 189 SER A C 1
ATOM 1449 O O . SER A 1 189 ? 27.443 6.655 21.593 1.00 54.00 189 SER A O 1
ATOM 1451 N N . GLU A 1 190 ? 28.474 7.546 23.387 1.00 57.44 190 GLU A N 1
ATOM 1452 C CA . GLU A 1 190 ? 29.239 8.582 22.694 1.00 57.44 190 GLU A CA 1
ATOM 1453 C C . GLU A 1 190 ? 30.178 7.906 21.690 1.00 57.44 190 GLU A C 1
ATOM 1455 O O . GLU A 1 190 ? 31.017 7.091 22.076 1.00 57.44 190 GLU A O 1
ATOM 1460 N N . LYS A 1 191 ? 30.056 8.247 20.408 1.00 58.91 191 LYS A N 1
ATOM 1461 C CA . LYS A 1 191 ? 31.214 8.307 19.518 1.00 58.91 191 LYS A CA 1
ATOM 1462 C C . LYS A 1 191 ? 31.092 9.540 18.651 1.00 58.91 191 LYS A C 1
ATOM 1464 O O . LYS A 1 191 ? 30.317 9.588 17.701 1.00 58.91 191 LYS A O 1
ATOM 1469 N N . ASP A 1 192 ? 31.904 10.514 19.029 1.00 59.91 192 ASP A N 1
ATOM 1470 C CA . ASP A 1 192 ? 32.409 11.567 18.173 1.00 59.91 192 ASP A CA 1
ATOM 1471 C C . ASP A 1 192 ? 32.764 11.012 16.789 1.00 59.91 192 ASP A C 1
ATOM 1473 O O . ASP A 1 192 ? 33.455 9.998 16.657 1.00 59.91 192 ASP A O 1
ATOM 1477 N N . THR A 1 193 ? 32.330 11.689 15.733 1.00 61.81 193 THR A N 1
ATOM 1478 C CA . THR A 1 193 ? 33.023 11.614 14.447 1.00 61.81 193 THR A CA 1
ATOM 1479 C C . THR A 1 193 ? 33.088 13.014 13.858 1.00 61.81 193 THR A C 1
ATOM 1481 O O . THR A 1 193 ? 32.123 13.545 13.318 1.00 61.81 193 THR A O 1
ATOM 1484 N N . GLU A 1 194 ? 34.250 13.615 14.106 1.00 61.56 194 GLU A N 1
ATOM 1485 C CA . GLU A 1 194 ? 35.001 14.549 13.268 1.00 61.56 194 GLU A CA 1
ATOM 1486 C C . GLU A 1 194 ? 34.342 15.051 11.971 1.00 61.56 194 GLU A C 1
ATOM 1488 O O . GLU A 1 194 ? 34.127 14.319 11.009 1.00 61.56 194 GLU A O 1
ATOM 1493 N N . ILE A 1 195 ? 34.146 16.371 11.941 1.00 57.81 195 ILE A N 1
ATOM 1494 C CA . ILE A 1 195 ? 34.758 17.318 10.992 1.00 57.81 195 ILE A CA 1
ATOM 1495 C C . ILE A 1 195 ? 35.334 16.688 9.707 1.00 57.81 195 ILE A C 1
ATOM 1497 O O . ILE A 1 195 ? 36.442 16.161 9.707 1.00 57.81 195 ILE A O 1
ATOM 1501 N N . CYS A 1 196 ? 34.695 16.980 8.575 1.00 49.81 196 CYS A N 1
ATOM 1502 C CA . CYS A 1 196 ? 35.418 17.324 7.351 1.00 49.81 196 CYS A CA 1
ATOM 1503 C C . CYS A 1 196 ? 34.735 18.528 6.697 1.00 49.81 196 CYS A C 1
ATOM 1505 O O . CYS A 1 196 ? 33.634 18.421 6.166 1.00 49.81 196 CYS A O 1
ATOM 1507 N N . GLY A 1 197 ? 35.399 19.681 6.767 1.00 59.94 197 GLY A N 1
ATOM 1508 C CA . GLY A 1 197 ? 35.116 20.800 5.882 1.00 59.94 197 GLY A CA 1
ATOM 1509 C C . GLY A 1 197 ? 35.825 20.611 4.543 1.00 59.94 197 GLY A C 1
ATOM 1510 O O . GLY A 1 197 ? 36.954 20.126 4.515 1.00 59.94 197 GLY A O 1
ATOM 1511 N N . CYS A 1 198 ? 35.149 21.025 3.477 1.00 50.78 198 CYS A N 1
ATOM 1512 C CA . CYS A 1 198 ? 35.650 21.860 2.388 1.00 50.78 198 CYS A CA 1
ATOM 1513 C C . CYS A 1 198 ? 34.436 22.483 1.699 1.00 50.78 198 CYS A C 1
ATOM 1515 O O . CYS A 1 198 ? 33.490 21.722 1.399 1.00 50.78 198 CYS A O 1
#

InterPro domains:
  IPR029277 Single domain Von Willebrand factor type C domain [PF15430] (55-112)
  IPR029277 Single domain Von Willebrand factor type C domain [SM01318] (50-115)

Radius of gyration: 35.96 Å; chains: 1; bounding box: 71×110×91 Å

Secondary structure (DSSP, 8-state):
-----------SSHHHHHHHHHHHHHHHHTT----EEEEEEE---TTSEEEETTEEEETT-EEEETTTTEEEEEETTEEEEEEE-PPP-TTS-TTEEEEEPSSSTTTTSEEEEEE-----------------------------------------------------------------------------------

pLDDT: mean 72.84, std 17.8, range [47.56, 98.62]

Organism: Araneus ventricosus (NCBI:txid182803)

Sequence (198 aa):
MGSGARGEGHSGTVMRAYSLLTITIPLLYLTLRTEAYEARGYTDTSDGYCEGDYGTIPVGGTGYNDERCERILCRDGMYTIQGCGVVSIADMPPDCKLVGGPGHYPNCCKTIVQCDDDNEEDSNDNNDDDNDEDSNDNNDDDNDEDSNDNKEDSNDKNDDDNDNKEDSNHKNDDDNDEDSNYNNDDETSEKDTEICGC